Protein AF-A0A946QJP1-F1 (afdb_monomer_lite)

Structure (mmCIF, N/CA/C/O backbone):
data_AF-A0A946QJP1-F1
#
_entry.id   AF-A0A946QJP1-F1
#
loop_
_atom_site.group_PDB
_atom_site.id
_atom_site.type_symbol
_atom_site.label_atom_id
_atom_site.label_alt_id
_atom_site.label_comp_id
_atom_site.label_asym_id
_atom_site.label_entity_id
_atom_site.label_seq_id
_atom_site.pdbx_PDB_ins_code
_atom_site.Cartn_x
_atom_site.Cartn_y
_atom_site.Cartn_z
_atom_site.occupancy
_atom_site.B_iso_or_equiv
_atom_site.auth_seq_id
_atom_site.auth_comp_id
_atom_site.auth_asym_id
_atom_site.auth_atom_id
_atom_site.pdbx_PDB_model_num
ATOM 1 N N . MET A 1 1 ? -8.992 -2.125 -29.758 1.00 50.50 1 MET A N 1
ATOM 2 C CA . MET A 1 1 ? -7.661 -2.390 -30.364 1.00 50.50 1 MET A CA 1
ATOM 3 C C . MET A 1 1 ? -6.815 -1.135 -30.647 1.00 50.50 1 MET A C 1
ATOM 5 O O . MET A 1 1 ? -5.599 -1.265 -30.691 1.00 50.50 1 MET A O 1
ATOM 9 N N . GLY A 1 2 ? -7.381 0.077 -30.774 1.00 59.16 2 GLY A N 1
ATOM 10 C CA . GLY A 1 2 ? -6.616 1.275 -31.186 1.00 59.16 2 GLY A CA 1
ATOM 11 C C . GLY A 1 2 ? -5.501 1.764 -30.241 1.00 59.16 2 GLY A C 1
ATOM 12 O O . GLY A 1 2 ? -4.480 2.261 -30.710 1.00 59.16 2 GLY A O 1
ATOM 13 N N . ASN A 1 3 ? -5.632 1.583 -28.921 1.00 72.75 3 ASN A N 1
ATOM 14 C CA . ASN A 1 3 ? -4.670 2.152 -27.960 1.00 72.75 3 ASN A CA 1
ATOM 15 C C . ASN A 1 3 ? -3.324 1.411 -27.902 1.00 72.75 3 ASN A C 1
ATOM 17 O O . ASN A 1 3 ? -2.293 2.044 -27.676 1.00 72.75 3 ASN A O 1
ATOM 21 N N . TYR A 1 4 ? -3.309 0.094 -28.135 1.00 72.06 4 TYR A N 1
ATOM 22 C CA . TYR A 1 4 ? -2.068 -0.690 -28.130 1.00 72.06 4 TYR A CA 1
ATOM 23 C C . TYR A 1 4 ? -1.217 -0.381 -29.364 1.00 72.06 4 TYR A C 1
ATOM 25 O O . TYR A 1 4 ? -0.037 -0.067 -29.236 1.00 72.06 4 TYR A O 1
ATOM 33 N N . ALA A 1 5 ? -1.844 -0.365 -30.546 1.00 73.06 5 ALA A N 1
ATOM 34 C CA . ALA A 1 5 ? -1.183 0.014 -31.791 1.00 73.06 5 ALA A CA 1
ATOM 35 C C . ALA A 1 5 ? -0.619 1.441 -31.705 1.00 73.06 5 ALA A C 1
ATOM 37 O O . ALA A 1 5 ? 0.551 1.658 -32.000 1.00 73.06 5 ALA A O 1
ATOM 38 N N . LYS A 1 6 ? -1.399 2.405 -31.196 1.00 77.38 6 LYS A N 1
ATOM 39 C CA . LYS A 1 6 ? -0.929 3.785 -31.004 1.00 77.38 6 LYS A CA 1
ATOM 40 C C . LYS A 1 6 ? 0.296 3.868 -30.081 1.00 77.38 6 LYS A C 1
ATOM 42 O O . LYS A 1 6 ? 1.270 4.524 -30.441 1.00 77.38 6 LYS A O 1
ATOM 47 N N . ARG A 1 7 ? 0.289 3.172 -28.933 1.00 74.50 7 ARG A N 1
ATOM 48 C CA . ARG A 1 7 ? 1.451 3.101 -28.016 1.00 74.50 7 ARG A CA 1
ATOM 49 C C . ARG A 1 7 ? 2.663 2.444 -28.678 1.00 74.50 7 ARG A C 1
ATOM 51 O O . ARG A 1 7 ? 3.785 2.904 -28.480 1.00 74.50 7 ARG A O 1
ATOM 58 N N . TYR A 1 8 ? 2.437 1.400 -29.470 1.00 76.31 8 TYR A N 1
ATOM 59 C CA . TYR A 1 8 ? 3.481 0.706 -30.215 1.00 76.31 8 TYR A CA 1
ATOM 60 C C . TYR A 1 8 ? 4.166 1.641 -31.213 1.00 76.31 8 TYR A C 1
ATOM 62 O O . TYR A 1 8 ? 5.376 1.844 -31.131 1.00 76.31 8 TYR A O 1
ATOM 70 N N . PHE A 1 9 ? 3.392 2.301 -32.076 1.00 73.50 9 PHE A N 1
ATOM 71 C CA . PHE A 1 9 ? 3.916 3.285 -33.021 1.00 73.50 9 PHE A CA 1
ATOM 72 C C . PHE A 1 9 ? 4.625 4.437 -32.300 1.00 73.50 9 PHE A C 1
ATOM 74 O O . PHE A 1 9 ? 5.749 4.791 -32.644 1.00 73.50 9 PHE A O 1
ATOM 81 N N . GLN A 1 10 ? 4.048 4.966 -31.225 1.00 79.38 10 GLN A N 1
ATOM 82 C CA . GLN A 1 10 ? 4.687 6.040 -30.471 1.00 79.38 10 GLN A CA 1
ATOM 83 C C . GLN A 1 10 ? 6.038 5.620 -29.863 1.00 79.38 10 GLN A C 1
ATOM 85 O O . GLN A 1 10 ? 6.946 6.440 -29.798 1.00 79.38 10 GLN A O 1
ATOM 90 N N . LYS A 1 11 ? 6.227 4.352 -29.475 1.00 74.12 11 LYS A N 1
ATOM 91 C CA . LYS A 1 11 ? 7.528 3.851 -28.996 1.00 74.12 11 LYS A CA 1
ATOM 92 C C . LYS A 1 11 ? 8.538 3.572 -30.099 1.00 74.12 11 LYS A C 1
ATOM 94 O O . LYS A 1 11 ? 9.734 3.760 -29.884 1.00 74.12 11 LYS A O 1
ATOM 99 N N . VAL A 1 12 ? 8.074 3.109 -31.256 1.00 72.38 12 VAL A N 1
ATOM 100 C CA . VAL A 1 12 ? 8.939 2.888 -32.421 1.00 72.38 12 VAL A CA 1
ATOM 101 C C . VAL A 1 12 ? 9.466 4.231 -32.943 1.00 72.38 12 VAL A C 1
ATOM 103 O O . VAL A 1 12 ? 10.657 4.349 -33.218 1.00 72.38 12 VAL A O 1
ATOM 106 N N . PHE A 1 13 ? 8.612 5.260 -32.996 1.00 71.00 13 PHE A N 1
ATOM 107 C CA . PHE A 1 13 ? 8.912 6.528 -33.671 1.00 71.00 13 PHE A CA 1
ATOM 108 C C . PHE A 1 13 ? 9.235 7.708 -32.729 1.00 71.00 13 PHE A C 1
ATOM 110 O O . PHE A 1 13 ? 9.958 8.618 -33.118 1.00 71.00 13 PHE A O 1
ATOM 117 N N . GLY A 1 14 ? 8.772 7.712 -31.476 1.00 64.25 14 GLY A N 1
ATOM 118 C CA . GLY A 1 14 ? 8.703 8.916 -30.625 1.00 64.25 14 GLY A CA 1
ATOM 119 C C . GLY A 1 14 ? 10.009 9.454 -30.026 1.00 64.25 14 GLY A C 1
ATOM 120 O O . GLY A 1 14 ? 9.968 10.418 -29.272 1.00 64.25 14 GLY A O 1
ATOM 121 N N . GLY A 1 15 ? 11.167 8.873 -30.342 1.00 62.72 15 GLY A N 1
ATOM 122 C CA . GLY A 1 15 ? 12.456 9.392 -29.855 1.00 62.72 15 GLY A CA 1
ATOM 123 C C . GLY A 1 15 ? 13.669 8.869 -30.614 1.00 62.72 15 GLY A C 1
ATOM 124 O O . GLY A 1 15 ? 14.636 9.599 -30.813 1.00 62.72 15 GLY A O 1
ATOM 125 N N . LYS A 1 16 ? 13.584 7.634 -31.122 1.00 67.00 16 LYS A N 1
ATOM 126 C CA . LYS A 1 16 ? 14.653 7.014 -31.917 1.00 67.00 16 LYS A CA 1
ATOM 127 C C . LYS A 1 16 ? 14.819 7.636 -33.306 1.00 67.00 16 LYS A C 1
ATOM 129 O O . LYS A 1 16 ? 15.925 7.628 -33.840 1.00 67.00 16 LYS A O 1
ATOM 134 N N . LEU A 1 17 ? 13.751 8.215 -33.865 1.00 67.44 17 LEU A N 1
ATOM 135 C CA . LEU A 1 17 ? 13.815 8.911 -35.152 1.00 67.44 17 LEU A CA 1
ATOM 136 C C . LEU A 1 17 ? 14.747 10.125 -35.077 1.00 67.44 17 LEU A C 1
ATOM 138 O O . LEU A 1 17 ? 15.620 10.286 -35.916 1.00 67.44 17 LEU A O 1
ATOM 142 N N . ARG A 1 18 ? 14.645 10.903 -33.993 1.00 67.81 18 ARG A N 1
ATOM 143 C CA . ARG A 1 18 ? 15.448 12.112 -33.782 1.00 67.81 18 ARG A CA 1
ATOM 144 C C . ARG A 1 18 ? 16.944 11.806 -33.645 1.00 67.81 18 ARG A C 1
ATOM 146 O O . ARG A 1 18 ? 17.778 12.559 -34.134 1.00 67.81 18 ARG A O 1
ATOM 153 N N . THR A 1 19 ? 17.296 10.685 -33.010 1.00 71.62 19 THR A N 1
ATOM 154 C CA . THR A 1 19 ? 18.691 10.217 -32.942 1.00 71.62 19 THR A CA 1
ATOM 155 C C . THR A 1 19 ? 19.197 9.703 -34.288 1.00 71.62 19 THR A C 1
ATOM 157 O O . THR A 1 19 ? 20.343 9.963 -34.638 1.00 71.62 19 THR A O 1
ATOM 160 N N . ALA A 1 20 ? 18.356 9.011 -35.060 1.00 72.00 20 ALA A N 1
ATOM 161 C CA . ALA A 1 20 ? 18.724 8.517 -36.385 1.00 72.00 20 ALA A CA 1
ATOM 162 C C . ALA A 1 20 ? 18.934 9.666 -37.384 1.00 72.00 20 ALA A C 1
ATOM 164 O O . ALA A 1 20 ? 19.914 9.663 -38.122 1.00 72.00 20 ALA A O 1
ATOM 165 N N . GLU A 1 21 ? 18.068 10.682 -37.348 1.00 71.56 21 GLU A N 1
ATOM 166 C CA . GLU A 1 21 ? 18.201 11.917 -38.129 1.00 71.56 21 GLU A CA 1
ATOM 167 C C . GLU A 1 21 ? 19.498 12.663 -37.798 1.00 71.56 21 GLU A C 1
ATOM 169 O O . GLU A 1 21 ? 20.202 13.111 -38.700 1.00 71.56 21 GLU A O 1
ATOM 174 N N . PHE A 1 22 ? 19.855 12.750 -36.512 1.00 75.75 22 PHE A N 1
ATOM 175 C CA . PHE A 1 22 ? 21.099 13.383 -36.073 1.00 75.75 22 PHE A CA 1
ATOM 176 C C . PHE A 1 22 ? 22.351 12.626 -36.544 1.00 75.75 22 PHE A C 1
ATOM 178 O O . PHE A 1 22 ? 23.319 13.233 -36.991 1.00 75.75 22 PHE A O 1
ATOM 185 N N . VAL A 1 23 ? 22.344 11.291 -36.492 1.00 77.69 23 VAL A N 1
ATOM 186 C CA . VAL A 1 23 ? 23.471 10.483 -36.989 1.00 77.69 23 VAL A CA 1
ATOM 187 C C . VAL A 1 23 ? 23.576 10.565 -38.516 1.00 77.69 23 VAL A C 1
ATOM 189 O O . VAL A 1 23 ? 24.675 10.708 -39.052 1.00 77.69 23 VAL A O 1
ATOM 192 N N . ALA A 1 24 ? 22.444 10.532 -39.223 1.00 76.44 24 ALA A N 1
ATOM 193 C CA . ALA A 1 24 ? 22.404 10.651 -40.677 1.00 76.44 24 ALA A CA 1
ATOM 194 C C . ALA A 1 24 ? 22.882 12.029 -41.167 1.00 76.44 24 ALA A C 1
ATOM 196 O O . ALA A 1 24 ? 23.580 12.103 -42.181 1.00 76.44 24 ALA A O 1
ATOM 197 N N . SER A 1 25 ? 22.562 13.110 -40.446 1.00 75.00 25 SER A N 1
ATOM 198 C CA . SER A 1 25 ? 23.015 14.464 -40.788 1.00 75.00 25 SER A CA 1
ATOM 199 C C . SER A 1 25 ? 24.525 14.636 -40.594 1.00 75.00 25 SER A C 1
ATOM 201 O O . SER A 1 25 ? 25.198 15.178 -41.468 1.00 75.00 25 SER A O 1
ATOM 203 N N . ILE A 1 26 ? 25.096 14.088 -39.515 1.00 82.69 26 ILE A N 1
ATOM 204 C CA . ILE A 1 26 ? 26.554 14.084 -39.309 1.00 82.69 26 ILE A CA 1
ATOM 205 C C . ILE A 1 26 ? 27.254 13.296 -40.420 1.00 82.69 26 ILE A C 1
ATOM 207 O O . ILE A 1 26 ? 28.241 13.768 -40.990 1.00 82.69 26 ILE A O 1
ATOM 211 N N . ALA A 1 27 ? 26.739 12.112 -40.762 1.00 77.50 27 ALA A N 1
ATOM 212 C CA . ALA A 1 27 ? 27.331 11.272 -41.798 1.00 77.50 27 ALA A CA 1
ATOM 213 C C . ALA A 1 27 ? 27.297 11.943 -43.184 1.00 77.50 27 ALA A C 1
ATOM 215 O O . ALA A 1 27 ? 28.295 11.913 -43.904 1.00 77.50 27 ALA A O 1
ATOM 216 N N . THR A 1 28 ? 26.191 12.604 -43.539 1.00 77.12 28 THR A N 1
ATOM 217 C CA . THR A 1 28 ? 26.057 13.329 -44.816 1.00 77.12 28 THR A CA 1
ATOM 218 C C . THR A 1 28 ? 26.960 14.560 -44.890 1.00 77.12 28 THR A C 1
ATOM 220 O O . THR A 1 28 ? 27.618 14.754 -45.911 1.00 77.12 28 THR A O 1
ATOM 223 N N . VAL A 1 29 ? 27.076 15.343 -43.811 1.00 80.50 29 VAL A N 1
ATOM 224 C CA . VAL A 1 29 ? 28.013 16.483 -43.742 1.00 80.50 29 VAL A CA 1
ATOM 225 C C . VAL A 1 29 ? 29.465 16.011 -43.878 1.00 80.50 29 VAL A C 1
ATOM 227 O O . VAL A 1 29 ? 30.247 16.615 -44.609 1.00 80.50 29 VAL A O 1
ATOM 230 N N . THR A 1 30 ? 29.820 14.899 -43.230 1.00 79.06 30 THR A N 1
ATOM 231 C CA . THR A 1 30 ? 31.175 14.326 -43.306 1.00 79.06 30 THR A CA 1
ATOM 232 C C . THR A 1 30 ? 31.508 13.849 -44.723 1.00 79.06 30 THR A C 1
ATOM 234 O O . THR A 1 30 ? 32.601 14.105 -45.221 1.00 79.06 30 THR A O 1
ATOM 237 N N . LEU A 1 31 ? 30.558 13.210 -45.414 1.00 74.31 31 LEU A N 1
ATOM 238 C CA . LEU A 1 31 ? 30.726 12.779 -46.807 1.00 74.31 31 LEU A CA 1
ATOM 239 C C . LEU A 1 31 ? 30.875 13.944 -47.785 1.00 74.31 31 LEU A C 1
ATOM 241 O O . LEU A 1 31 ? 31.735 13.888 -48.661 1.00 74.31 31 LEU A O 1
ATOM 245 N N . LEU A 1 32 ? 30.089 15.007 -47.598 1.00 72.38 32 LEU A N 1
ATOM 246 C CA . LEU A 1 32 ? 30.215 16.252 -48.361 1.00 72.38 32 LEU A CA 1
ATOM 247 C C . LEU A 1 32 ? 31.588 16.908 -48.173 1.00 72.38 32 LEU A C 1
ATOM 249 O O . LEU A 1 32 ? 32.182 17.399 -49.134 1.00 72.38 32 LEU A O 1
ATOM 253 N N . ALA A 1 33 ? 32.122 16.888 -46.950 1.00 77.62 33 ALA A N 1
ATOM 254 C CA . ALA A 1 33 ? 33.465 17.391 -46.685 1.00 77.62 33 ALA A CA 1
ATOM 255 C C . ALA A 1 33 ? 34.530 16.564 -47.425 1.00 77.62 33 ALA A C 1
ATOM 257 O O . ALA A 1 33 ? 35.422 17.138 -48.041 1.00 77.62 33 ALA A O 1
ATOM 258 N N . ILE A 1 34 ? 34.411 15.231 -47.436 1.00 75.75 34 ILE A N 1
ATOM 259 C CA . ILE A 1 34 ? 35.364 14.331 -48.111 1.00 75.75 34 ILE A CA 1
ATOM 260 C C . ILE A 1 34 ? 35.380 14.553 -49.631 1.00 75.75 34 ILE A C 1
ATOM 262 O O . ILE A 1 34 ? 36.461 14.587 -50.221 1.00 75.75 34 ILE A O 1
ATOM 266 N N . THR A 1 35 ? 34.224 14.774 -50.268 1.00 69.31 35 THR A N 1
ATOM 267 C CA . THR A 1 35 ? 34.172 15.084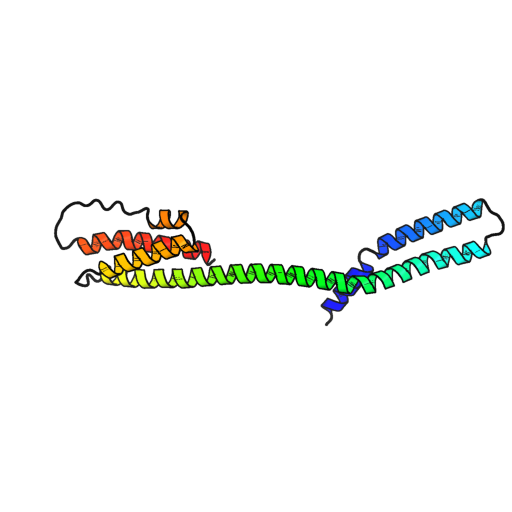 -51.712 1.00 69.31 35 THR A CA 1
ATOM 268 C C . THR A 1 35 ? 34.914 16.348 -52.093 1.00 69.31 35 THR A C 1
ATOM 270 O O . THR A 1 35 ? 35.449 16.429 -53.192 1.00 69.31 35 THR A O 1
ATOM 273 N N . TYR A 1 36 ? 35.000 17.317 -51.182 1.00 71.88 36 TYR A N 1
ATOM 274 C CA . TYR A 1 36 ? 35.710 18.565 -51.441 1.00 71.88 36 TYR A CA 1
ATOM 275 C C . TYR A 1 36 ? 37.232 18.367 -51.550 1.00 71.88 36 TYR A C 1
ATOM 277 O O . TYR A 1 36 ? 37.917 19.176 -52.171 1.00 71.88 36 TYR A O 1
ATOM 285 N N . PHE A 1 37 ? 37.767 17.289 -50.964 1.00 72.19 37 PHE A N 1
ATOM 286 C CA . PHE A 1 37 ? 39.200 16.979 -50.964 1.00 72.19 37 PHE A CA 1
ATOM 287 C C . PHE A 1 37 ? 39.601 15.889 -51.967 1.00 72.19 37 PHE A C 1
ATOM 289 O O . PHE A 1 37 ? 40.784 15.769 -52.281 1.00 72.19 37 PHE A O 1
ATOM 296 N N . VAL A 1 38 ? 38.652 15.093 -52.476 1.00 70.56 38 VAL A N 1
ATOM 297 C CA . VAL A 1 38 ? 38.932 13.953 -53.363 1.00 70.56 38 VAL A CA 1
ATOM 298 C C . VAL A 1 38 ? 38.093 14.049 -54.639 1.00 70.56 38 VAL A C 1
ATOM 300 O O . VAL A 1 38 ? 36.960 13.571 -54.700 1.00 70.56 38 VAL A O 1
ATOM 303 N N . SER A 1 39 ? 38.674 14.647 -55.681 1.00 64.50 39 SER A N 1
ATOM 304 C CA . SER A 1 39 ? 38.053 14.756 -57.006 1.00 64.50 39 SER A CA 1
ATOM 305 C C . SER A 1 39 ? 37.925 13.385 -57.683 1.00 64.50 39 SER A C 1
ATOM 307 O O . SER A 1 39 ? 38.888 12.622 -57.732 1.00 64.50 39 SER A O 1
ATOM 309 N N . GLY A 1 40 ? 36.748 13.085 -58.246 1.00 71.12 40 GLY A N 1
ATOM 310 C CA . GLY A 1 40 ? 36.479 11.848 -59.002 1.00 71.12 40 GLY A CA 1
ATOM 311 C C . GLY A 1 40 ? 35.545 10.841 -58.318 1.00 71.12 40 GLY A C 1
ATOM 312 O O . GLY A 1 40 ? 35.257 9.795 -58.895 1.00 71.12 40 GLY A O 1
ATOM 313 N N . LEU A 1 41 ? 35.037 11.151 -57.119 1.00 71.62 41 LEU A N 1
ATOM 314 C CA . LEU A 1 41 ? 34.088 10.303 -56.379 1.00 71.62 41 LEU A CA 1
ATOM 315 C C . LEU A 1 41 ? 32.627 10.781 -56.442 1.00 71.62 41 LEU A C 1
ATOM 317 O O . LEU A 1 41 ? 31.773 10.204 -55.768 1.00 71.62 41 LEU A O 1
ATOM 321 N N . ASP A 1 42 ? 32.311 11.783 -57.264 1.00 70.56 42 ASP A N 1
ATOM 322 C CA . ASP A 1 42 ? 31.001 12.455 -57.276 1.00 70.56 42 ASP A CA 1
ATOM 323 C C . ASP A 1 42 ? 29.819 11.491 -57.471 1.00 70.56 42 ASP A C 1
ATOM 325 O O . ASP A 1 42 ? 28.800 11.595 -56.784 1.00 70.56 42 ASP A O 1
ATOM 329 N N . GLY A 1 43 ? 29.969 10.487 -58.343 1.00 73.94 43 GLY A N 1
ATOM 330 C CA . GLY A 1 43 ? 28.935 9.470 -58.567 1.00 73.94 43 GLY A CA 1
ATOM 331 C C . GLY A 1 43 ? 28.707 8.557 -57.357 1.00 73.94 43 GLY A C 1
ATOM 332 O O . GLY A 1 43 ? 27.568 8.249 -57.011 1.00 73.94 43 GLY A O 1
ATOM 333 N N . VAL A 1 44 ? 29.781 8.161 -56.668 1.00 76.25 44 VAL A N 1
ATOM 334 C CA . VAL A 1 44 ? 29.708 7.288 -55.485 1.00 76.25 44 VAL A CA 1
ATOM 335 C C . VAL A 1 44 ? 29.128 8.051 -54.296 1.00 76.25 44 VAL A C 1
ATOM 337 O O . VAL A 1 44 ? 28.294 7.518 -53.562 1.00 76.25 44 VAL A O 1
ATOM 340 N N . VAL A 1 45 ? 29.511 9.317 -54.127 1.00 74.75 45 VAL A N 1
ATOM 341 C CA . VAL A 1 45 ? 29.012 10.142 -53.022 1.00 74.75 45 VAL A CA 1
ATOM 342 C C . VAL A 1 45 ? 27.552 10.523 -53.219 1.00 74.75 45 VAL A C 1
ATOM 344 O O . VAL A 1 45 ? 26.800 10.496 -52.248 1.00 74.75 45 VAL A O 1
ATOM 347 N N . SER A 1 46 ? 27.110 10.772 -54.454 1.00 76.88 46 SER A N 1
ATOM 348 C CA . SER A 1 46 ? 25.689 10.988 -54.750 1.00 76.88 46 SER A CA 1
ATOM 349 C C . SER A 1 46 ? 24.826 9.798 -54.305 1.00 76.88 46 SER A C 1
ATOM 351 O O . SER A 1 46 ? 23.809 9.983 -53.637 1.00 76.88 46 SER A O 1
ATOM 353 N N . ILE A 1 47 ? 25.271 8.566 -54.577 1.00 79.50 47 ILE A N 1
ATOM 354 C CA . ILE A 1 47 ? 24.563 7.348 -54.151 1.00 79.50 47 ILE A CA 1
ATOM 355 C C . ILE A 1 47 ? 24.593 7.201 -52.622 1.00 79.50 47 ILE A C 1
ATOM 357 O O . ILE A 1 47 ? 23.559 6.933 -52.005 1.00 79.50 47 ILE A O 1
ATOM 361 N N . LEU A 1 48 ? 25.752 7.409 -51.988 1.00 76.88 48 LEU A N 1
ATOM 362 C CA . LEU A 1 48 ? 25.903 7.298 -50.531 1.00 76.88 48 LEU A CA 1
ATOM 363 C C . LEU A 1 48 ? 25.081 8.342 -49.767 1.00 76.88 48 LEU A C 1
ATOM 365 O O . LEU A 1 48 ? 24.535 8.029 -48.709 1.00 76.88 48 LEU A O 1
ATOM 369 N N . MET A 1 49 ? 24.939 9.550 -50.317 1.00 74.38 49 MET A N 1
ATOM 370 C CA . MET A 1 49 ? 24.166 10.638 -49.719 1.00 74.38 49 MET A CA 1
ATOM 371 C C . MET A 1 49 ? 22.688 10.265 -49.534 1.00 74.38 49 MET A C 1
ATOM 373 O O . MET A 1 49 ? 22.075 10.694 -48.561 1.00 74.38 49 MET A O 1
ATOM 377 N N . TRP A 1 50 ? 22.138 9.418 -50.408 1.00 76.50 50 TRP A N 1
ATOM 378 C CA . TRP A 1 50 ? 20.779 8.883 -50.275 1.00 76.50 50 TRP A CA 1
ATOM 379 C C . TRP A 1 50 ? 20.731 7.548 -49.529 1.00 76.50 50 TRP A C 1
ATOM 381 O O . TRP A 1 50 ? 19.827 7.318 -48.724 1.00 76.50 50 TRP A O 1
ATOM 391 N N . ALA A 1 51 ? 21.708 6.669 -49.761 1.00 78.44 51 ALA A N 1
ATOM 392 C CA . ALA A 1 51 ? 21.734 5.342 -49.155 1.00 78.44 51 ALA A CA 1
ATOM 393 C C . ALA A 1 51 ? 21.902 5.396 -47.629 1.00 78.44 51 ALA A C 1
ATOM 395 O O . ALA A 1 51 ? 21.298 4.594 -46.917 1.00 78.44 51 ALA A O 1
ATOM 396 N N . ILE A 1 52 ? 22.680 6.342 -47.099 1.00 77.88 52 ILE A N 1
ATOM 397 C CA . ILE A 1 52 ? 22.961 6.433 -45.659 1.00 77.88 52 ILE A CA 1
ATOM 398 C C . ILE A 1 52 ? 21.732 6.857 -44.845 1.00 77.88 52 ILE A C 1
ATOM 400 O O . ILE A 1 52 ? 21.377 6.133 -43.914 1.00 77.88 52 ILE A O 1
ATOM 404 N N . PRO A 1 53 ? 21.015 7.947 -45.182 1.00 75.31 53 PRO A N 1
ATOM 405 C CA . PRO A 1 53 ? 19.769 8.283 -44.498 1.00 75.31 53 PRO A CA 1
ATOM 406 C C . PRO A 1 53 ? 18.731 7.164 -44.603 1.00 75.31 53 PRO A C 1
ATOM 408 O O . PRO A 1 53 ? 18.057 6.848 -43.624 1.00 75.31 53 PRO A O 1
ATOM 411 N N . LEU A 1 54 ? 18.630 6.525 -45.773 1.00 80.31 54 LEU A N 1
ATOM 412 C CA . LEU A 1 54 ? 17.639 5.482 -46.018 1.00 80.31 54 LEU A CA 1
ATOM 413 C C . LEU A 1 54 ? 17.938 4.214 -45.207 1.00 80.31 54 LEU A C 1
ATOM 415 O O . LEU A 1 54 ? 17.040 3.669 -44.570 1.00 80.31 54 LEU A O 1
ATOM 419 N N . THR A 1 55 ? 19.199 3.782 -45.150 1.00 79.62 55 THR A N 1
ATOM 420 C CA . THR A 1 55 ? 19.624 2.643 -44.317 1.00 79.62 55 THR A CA 1
ATOM 421 C C . THR A 1 55 ? 19.517 2.947 -42.823 1.00 79.62 55 THR A C 1
ATOM 423 O O . THR A 1 55 ? 19.054 2.091 -42.067 1.00 79.62 55 THR A O 1
ATOM 426 N N . ALA A 1 56 ? 19.855 4.162 -42.381 1.00 77.12 56 ALA A N 1
ATOM 427 C CA . ALA A 1 56 ? 19.676 4.594 -40.993 1.00 77.12 56 ALA A CA 1
ATOM 428 C C . ALA A 1 56 ? 18.195 4.591 -40.576 1.00 77.12 56 ALA A C 1
ATOM 430 O O . ALA A 1 56 ? 17.842 4.120 -39.493 1.00 77.12 56 ALA A O 1
ATOM 431 N N . LEU A 1 57 ? 17.302 5.050 -41.453 1.00 79.06 57 LEU A N 1
ATOM 432 C CA . LEU A 1 57 ? 15.862 5.030 -41.212 1.00 79.06 57 LEU A CA 1
ATOM 433 C C . LEU A 1 57 ? 15.336 3.589 -41.139 1.00 79.06 57 LEU A C 1
ATOM 435 O O . LEU A 1 57 ? 14.638 3.229 -40.189 1.00 79.06 57 LEU A O 1
ATOM 439 N N . LEU A 1 58 ? 15.723 2.741 -42.094 1.00 82.88 58 LEU A N 1
ATOM 440 C CA . LEU A 1 58 ? 15.252 1.358 -42.188 1.00 82.88 58 LEU A CA 1
ATOM 441 C C . LEU A 1 58 ? 15.732 0.514 -40.997 1.00 82.88 58 LEU A C 1
ATOM 443 O O . LEU A 1 58 ? 14.941 -0.198 -40.380 1.00 82.88 58 LEU A O 1
ATOM 447 N N . THR A 1 59 ? 16.996 0.663 -40.595 1.00 80.88 59 THR A N 1
ATOM 448 C CA . THR A 1 59 ? 17.544 0.004 -39.396 1.00 80.88 59 THR A CA 1
ATOM 449 C C . THR A 1 59 ? 16.856 0.474 -38.115 1.00 80.88 59 THR A C 1
ATOM 451 O O . THR A 1 59 ? 16.509 -0.353 -37.271 1.00 80.88 59 THR A O 1
ATOM 454 N N . THR A 1 60 ? 16.574 1.772 -37.981 1.00 80.31 60 THR A N 1
ATOM 455 C CA . THR A 1 60 ? 15.865 2.320 -36.814 1.00 80.31 60 THR A CA 1
ATOM 456 C C . THR A 1 60 ? 14.448 1.761 -36.697 1.00 80.31 60 THR A C 1
ATOM 458 O O . THR A 1 60 ? 14.024 1.403 -35.595 1.00 80.31 60 THR A O 1
ATOM 461 N N . ILE A 1 61 ? 13.737 1.617 -37.821 1.00 79.06 61 ILE A N 1
ATOM 462 C CA . ILE A 1 61 ? 12.409 0.992 -37.856 1.00 79.06 61 ILE A CA 1
ATOM 463 C C . ILE A 1 61 ? 12.496 -0.476 -37.434 1.00 79.06 61 ILE A C 1
ATOM 465 O O . ILE A 1 61 ? 11.759 -0.888 -36.540 1.00 79.06 61 ILE A O 1
ATOM 469 N N . VAL A 1 62 ? 13.414 -1.258 -38.010 1.00 84.94 62 VAL A N 1
ATOM 470 C CA . VAL A 1 62 ? 13.559 -2.692 -37.697 1.00 84.94 62 VAL A CA 1
ATOM 471 C C . VAL A 1 62 ? 13.904 -2.905 -36.221 1.00 84.94 62 VAL A C 1
ATOM 473 O O . VAL A 1 62 ? 13.245 -3.680 -35.527 1.00 84.94 62 VAL A O 1
ATOM 476 N N . ILE A 1 63 ? 14.883 -2.164 -35.698 1.00 81.06 63 ILE A N 1
ATOM 477 C CA . ILE A 1 63 ? 15.270 -2.221 -34.282 1.00 81.06 63 ILE A CA 1
ATOM 478 C C . ILE A 1 63 ? 14.111 -1.760 -33.389 1.00 81.06 63 ILE A C 1
ATOM 480 O O . ILE A 1 63 ? 13.867 -2.332 -32.325 1.00 81.06 63 ILE A O 1
ATOM 484 N N . GLY A 1 64 ? 13.380 -0.725 -33.805 1.00 78.06 64 GLY A N 1
ATOM 485 C CA . GLY A 1 64 ? 12.179 -0.253 -33.128 1.00 78.06 64 GLY A CA 1
ATOM 486 C C . GLY A 1 64 ? 11.121 -1.347 -33.018 1.00 78.06 64 GLY A C 1
ATOM 487 O O . GLY A 1 64 ? 10.636 -1.594 -31.917 1.00 78.06 64 GLY A O 1
ATOM 488 N N . ILE A 1 65 ? 10.829 -2.044 -34.118 1.00 82.44 65 ILE A N 1
ATOM 489 C CA . ILE A 1 65 ? 9.834 -3.121 -34.188 1.00 82.44 65 ILE A CA 1
ATOM 490 C C . ILE A 1 65 ? 10.207 -4.294 -33.275 1.00 82.44 65 ILE A C 1
ATOM 492 O O . ILE A 1 65 ? 9.334 -4.829 -32.592 1.00 82.44 65 ILE A O 1
ATOM 496 N N . ILE A 1 66 ? 11.491 -4.661 -33.213 1.00 83.00 66 ILE A N 1
ATOM 497 C CA . ILE A 1 66 ? 11.981 -5.770 -32.377 1.00 83.00 66 ILE A CA 1
ATOM 498 C C . ILE A 1 66 ? 11.973 -5.400 -30.885 1.00 83.00 66 ILE A C 1
ATOM 500 O O . ILE A 1 66 ? 11.591 -6.210 -30.042 1.00 83.00 66 ILE A O 1
ATOM 504 N N . ILE A 1 67 ? 12.367 -4.172 -30.531 1.00 80.31 67 ILE A N 1
ATOM 505 C CA . ILE A 1 67 ? 12.504 -3.746 -29.125 1.00 80.31 67 ILE A CA 1
ATOM 506 C C . ILE A 1 67 ? 11.169 -3.280 -28.521 1.00 80.31 67 ILE A C 1
ATOM 508 O O . ILE A 1 67 ? 10.946 -3.430 -27.316 1.00 80.31 67 ILE A O 1
ATOM 512 N N . ALA A 1 68 ? 10.268 -2.717 -29.329 1.00 78.56 68 ALA A N 1
ATOM 513 C CA . ALA A 1 68 ? 8.962 -2.237 -28.885 1.00 78.56 68 ALA A CA 1
ATOM 514 C C . ALA A 1 68 ? 8.137 -3.274 -28.095 1.00 78.56 68 ALA A C 1
ATOM 516 O O . ALA A 1 68 ? 7.698 -2.917 -26.997 1.00 78.56 68 ALA A O 1
ATOM 517 N N . PRO A 1 69 ? 7.947 -4.534 -28.548 1.00 78.12 69 PRO A N 1
ATOM 518 C CA . PRO A 1 69 ? 7.152 -5.511 -27.803 1.00 78.12 69 PRO A CA 1
ATOM 519 C C . PRO A 1 69 ? 7.772 -5.819 -26.436 1.00 78.12 69 PRO A C 1
ATOM 521 O O . PRO A 1 69 ? 7.059 -5.843 -25.435 1.00 78.12 69 PRO A O 1
ATOM 524 N N . TYR A 1 70 ? 9.100 -5.949 -26.361 1.00 79.62 70 TYR A N 1
ATOM 525 C CA . TYR A 1 70 ? 9.806 -6.172 -25.097 1.00 79.62 70 TYR A CA 1
ATOM 526 C C . TYR A 1 70 ? 9.623 -5.000 -24.121 1.00 79.62 70 TYR A C 1
ATOM 528 O O . TYR A 1 70 ? 9.340 -5.186 -22.938 1.00 79.62 70 TYR A O 1
ATOM 536 N N . SER A 1 71 ? 9.733 -3.769 -24.623 1.00 76.75 71 SER A N 1
ATOM 537 C CA . SER A 1 71 ? 9.575 -2.560 -23.815 1.00 76.75 71 SER A CA 1
ATOM 538 C C . SER A 1 71 ? 8.139 -2.366 -23.314 1.00 76.75 71 SER A C 1
ATOM 540 O O . SER A 1 71 ? 7.941 -1.923 -22.184 1.00 76.75 71 SER A O 1
ATOM 542 N N . ILE A 1 72 ? 7.130 -2.678 -24.133 1.00 80.12 72 ILE A N 1
ATOM 543 C CA . ILE A 1 72 ? 5.717 -2.611 -23.729 1.00 80.12 72 ILE A CA 1
ATOM 544 C C . ILE A 1 72 ? 5.420 -3.674 -22.675 1.00 80.12 72 ILE A C 1
ATOM 546 O O . ILE A 1 72 ? 4.865 -3.348 -21.632 1.00 80.12 72 ILE A O 1
ATOM 550 N N . HIS A 1 73 ? 5.876 -4.910 -22.889 1.00 81.75 73 HIS A N 1
ATOM 551 C CA . HIS A 1 73 ? 5.672 -5.996 -21.930 1.00 81.75 73 HIS A CA 1
ATOM 552 C C . HIS A 1 73 ? 6.304 -5.701 -20.567 1.00 81.75 73 HIS A C 1
ATOM 554 O O . HIS A 1 73 ? 5.714 -5.984 -19.527 1.00 81.75 73 HIS A O 1
ATOM 560 N N . ARG A 1 74 ? 7.492 -5.086 -20.552 1.00 79.38 74 ARG A N 1
ATOM 561 C CA . ARG A 1 74 ? 8.159 -4.675 -19.310 1.00 79.38 74 ARG A CA 1
ATOM 562 C C . ARG A 1 74 ? 7.382 -3.588 -18.561 1.00 79.38 74 ARG A C 1
ATOM 564 O O . ARG A 1 74 ? 7.277 -3.667 -17.341 1.00 79.38 74 ARG A O 1
ATOM 571 N N . GLU A 1 75 ? 6.841 -2.596 -19.267 1.00 77.00 75 GLU A N 1
ATOM 572 C CA . GLU A 1 75 ? 5.994 -1.560 -18.659 1.00 77.00 75 GLU A CA 1
ATOM 573 C C . GLU A 1 75 ? 4.691 -2.128 -18.116 1.00 77.00 75 GLU A C 1
ATOM 575 O O . GLU A 1 75 ? 4.292 -1.783 -17.008 1.00 77.00 75 GLU A O 1
ATOM 580 N N . ASP A 1 76 ? 4.032 -2.993 -18.884 1.00 77.00 76 ASP A N 1
ATOM 581 C CA . ASP A 1 76 ? 2.760 -3.571 -18.472 1.00 77.00 76 ASP A CA 1
ATOM 582 C C . ASP A 1 76 ? 2.966 -4.478 -17.243 1.00 77.00 76 ASP A C 1
ATOM 584 O O . ASP A 1 76 ? 2.194 -4.379 -16.295 1.00 77.00 76 ASP A O 1
ATOM 588 N N . ARG A 1 77 ? 4.072 -5.240 -17.171 1.00 74.81 77 ARG A 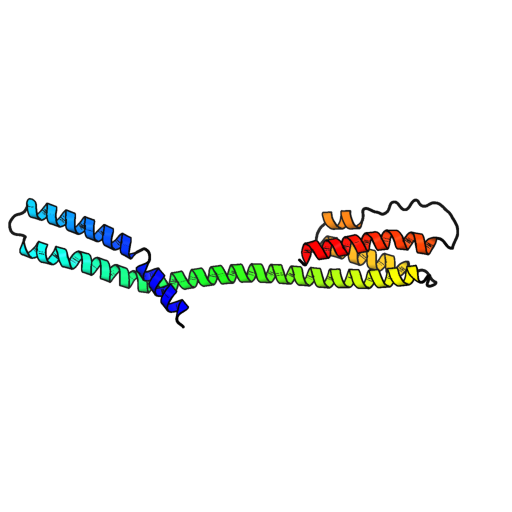N 1
ATOM 589 C CA . ARG A 1 77 ? 4.464 -5.987 -15.957 1.00 74.81 77 ARG A CA 1
ATOM 590 C C . ARG A 1 77 ? 4.772 -5.094 -14.757 1.00 74.81 77 ARG A C 1
ATOM 592 O O . ARG A 1 77 ? 4.416 -5.434 -13.631 1.00 74.81 77 ARG A O 1
ATOM 599 N N . ALA A 1 78 ? 5.450 -3.968 -14.974 1.00 74.31 78 ALA A N 1
ATOM 600 C CA . ALA A 1 78 ? 5.726 -3.021 -13.897 1.00 74.31 78 ALA A CA 1
ATOM 601 C C . ALA A 1 78 ? 4.413 -2.461 -13.331 1.00 74.31 78 ALA A C 1
ATOM 603 O O . ALA A 1 78 ? 4.191 -2.526 -12.122 1.00 74.31 78 ALA A O 1
ATOM 604 N N . LYS A 1 79 ? 3.497 -2.039 -14.210 1.00 73.75 79 LYS A N 1
ATOM 605 C CA . LYS A 1 79 ? 2.173 -1.535 -13.828 1.00 73.75 79 LYS A CA 1
ATOM 606 C C . LYS A 1 79 ? 1.313 -2.591 -13.144 1.00 73.75 79 LYS A C 1
ATOM 608 O O . LYS A 1 79 ? 0.652 -2.274 -12.164 1.00 73.75 79 LYS A O 1
ATOM 613 N N . THR A 1 80 ? 1.324 -3.840 -13.612 1.00 74.12 80 THR A N 1
ATOM 614 C CA . THR A 1 80 ? 0.570 -4.913 -12.946 1.00 74.12 80 THR A CA 1
ATOM 615 C C . THR A 1 80 ? 1.127 -5.202 -11.559 1.00 74.12 80 THR A C 1
ATOM 617 O O . THR A 1 80 ? 0.348 -5.405 -10.640 1.00 74.12 80 THR A O 1
ATOM 620 N N . SER A 1 81 ? 2.453 -5.171 -11.382 1.00 74.81 81 SER A N 1
ATOM 621 C CA . SER A 1 81 ? 3.073 -5.383 -10.068 1.00 74.81 81 SER A CA 1
ATOM 622 C C . SER A 1 81 ? 2.761 -4.258 -9.076 1.00 74.81 81 SER A C 1
ATOM 624 O O . SER A 1 81 ? 2.563 -4.506 -7.890 1.00 74.81 81 SER A O 1
ATOM 626 N N . GLU A 1 82 ? 2.683 -3.019 -9.560 1.00 73.38 82 GLU A N 1
ATOM 627 C CA . GLU A 1 82 ? 2.291 -1.859 -8.762 1.00 73.38 82 GLU A CA 1
ATOM 628 C C . GLU A 1 82 ? 0.808 -1.936 -8.383 1.00 73.38 82 GLU A C 1
ATOM 630 O O . GLU A 1 82 ? 0.457 -1.774 -7.216 1.00 73.38 82 GLU A O 1
ATOM 635 N N . LEU A 1 83 ? -0.050 -2.298 -9.341 1.00 72.62 83 LEU A N 1
ATOM 636 C CA . LEU A 1 83 ? -1.474 -2.506 -9.101 1.00 72.62 83 LEU A CA 1
ATOM 637 C C . LEU A 1 83 ? -1.728 -3.667 -8.129 1.00 72.62 83 LEU A C 1
ATOM 639 O O . LEU A 1 83 ? -2.593 -3.560 -7.271 1.00 72.62 83 LEU A O 1
ATOM 643 N N . GLU A 1 84 ? -0.955 -4.752 -8.211 1.00 72.94 84 GLU A N 1
ATOM 644 C CA . GLU A 1 84 ? -1.047 -5.881 -7.281 1.00 72.94 84 GLU A CA 1
ATOM 645 C C . GLU A 1 84 ? -0.654 -5.473 -5.853 1.00 72.94 84 GLU A C 1
ATOM 647 O O . GLU A 1 84 ? -1.305 -5.887 -4.895 1.00 72.94 84 GLU A O 1
ATOM 652 N N . LYS A 1 85 ? 0.368 -4.623 -5.690 1.00 73.50 85 LYS A N 1
ATOM 653 C CA . LYS A 1 85 ? 0.734 -4.067 -4.377 1.00 73.50 85 LYS A CA 1
ATOM 654 C C . LYS A 1 85 ? -0.371 -3.182 -3.808 1.00 73.50 85 LYS A C 1
ATOM 656 O O . LYS A 1 85 ? -0.701 -3.320 -2.634 1.00 73.50 85 LYS A O 1
ATOM 661 N N . LEU A 1 86 ? -0.959 -2.318 -4.637 1.00 71.69 86 LEU A N 1
ATOM 662 C CA . LEU A 1 86 ? -2.084 -1.470 -4.238 1.00 71.69 86 LEU A CA 1
ATOM 663 C C . LEU A 1 86 ? -3.320 -2.303 -3.879 1.00 71.69 86 LEU A C 1
ATOM 665 O O . LEU A 1 86 ? -3.974 -2.018 -2.883 1.00 71.69 86 LEU A O 1
ATOM 669 N N . LEU A 1 87 ? -3.610 -3.366 -4.635 1.00 71.69 87 LEU A N 1
ATOM 670 C CA . LEU A 1 87 ? -4.704 -4.289 -4.333 1.00 71.69 87 LEU A CA 1
ATOM 671 C C . LEU A 1 87 ? -4.470 -5.040 -3.023 1.00 71.69 87 LEU A C 1
ATOM 673 O O . LEU A 1 87 ? -5.381 -5.103 -2.209 1.00 71.69 87 LEU A O 1
ATOM 677 N N . LYS A 1 88 ? -3.260 -5.561 -2.779 1.00 73.12 88 LYS A N 1
ATOM 678 C CA . LYS A 1 88 ? -2.931 -6.226 -1.507 1.00 73.12 88 LYS A CA 1
ATOM 679 C C . LYS A 1 88 ? -3.051 -5.271 -0.322 1.00 73.12 88 LYS A C 1
ATOM 681 O O . LYS A 1 88 ? -3.646 -5.639 0.680 1.00 73.12 88 LYS A O 1
ATOM 686 N N . SER A 1 89 ? -2.542 -4.046 -0.455 1.00 75.06 89 SER A N 1
ATOM 687 C CA . SER A 1 89 ? -2.713 -2.998 0.558 1.00 75.06 89 SER A CA 1
ATOM 688 C C . SER A 1 89 ? -4.189 -2.697 0.812 1.00 75.06 89 SER A C 1
ATOM 690 O O . SER A 1 89 ? -4.600 -2.627 1.965 1.00 75.06 89 SER A O 1
ATOM 692 N N . LYS A 1 90 ? -4.993 -2.568 -0.247 1.00 75.56 90 LYS A N 1
ATOM 693 C CA . LYS A 1 90 ? -6.421 -2.298 -0.110 1.00 75.56 90 LYS A CA 1
ATOM 694 C C . LYS A 1 90 ? -7.169 -3.459 0.547 1.00 75.56 90 LYS A C 1
ATOM 696 O O . LYS A 1 90 ? -7.981 -3.210 1.419 1.00 75.56 90 LYS A O 1
ATOM 701 N N . MET A 1 91 ? -6.863 -4.705 0.184 1.00 75.19 91 MET A N 1
ATOM 702 C CA . MET A 1 91 ? -7.477 -5.883 0.809 1.00 75.19 91 MET A CA 1
ATOM 703 C C . MET A 1 91 ? -7.171 -5.966 2.306 1.00 75.19 91 MET A C 1
ATOM 705 O O . MET A 1 91 ? -8.068 -6.266 3.084 1.00 75.19 91 MET A O 1
ATOM 709 N N . VAL A 1 92 ? -5.931 -5.665 2.709 1.00 79.69 92 VAL A N 1
ATOM 710 C CA . VAL A 1 92 ? -5.554 -5.605 4.131 1.00 79.69 92 VAL A CA 1
ATOM 711 C C . VAL A 1 92 ? -6.325 -4.493 4.847 1.00 79.69 92 VAL A C 1
ATOM 713 O O . VAL A 1 92 ? -6.846 -4.721 5.934 1.00 79.69 92 VAL A O 1
ATOM 716 N N . ASN A 1 93 ? -6.465 -3.315 4.231 1.00 83.81 93 ASN A N 1
ATOM 717 C CA . ASN A 1 93 ? -7.257 -2.229 4.812 1.00 83.81 93 ASN A CA 1
ATOM 718 C C . ASN A 1 93 ? -8.744 -2.598 4.918 1.00 83.81 93 ASN A C 1
ATOM 720 O O . ASN A 1 93 ? -9.339 -2.371 5.965 1.00 83.81 93 ASN A O 1
ATOM 724 N N . ASP A 1 94 ? -9.332 -3.212 3.887 1.00 85.44 94 ASP A N 1
ATOM 725 C CA . ASP A 1 94 ? -10.733 -3.649 3.892 1.00 85.44 94 ASP A CA 1
ATOM 726 C C . ASP A 1 94 ? -10.988 -4.684 5.011 1.00 85.44 94 ASP A C 1
ATOM 728 O O . ASP A 1 94 ? -12.000 -4.603 5.707 1.00 85.44 94 ASP A O 1
ATOM 732 N N . GLU A 1 95 ? -10.052 -5.615 5.240 1.00 89.00 95 GLU A N 1
ATOM 733 C CA . GLU A 1 95 ? -10.118 -6.588 6.342 1.00 89.00 95 GLU A CA 1
ATOM 734 C C . GLU A 1 95 ? -10.033 -5.910 7.720 1.00 89.00 95 GLU A C 1
ATOM 736 O O . GLU A 1 95 ? -10.825 -6.221 8.616 1.00 89.00 95 GLU A O 1
ATOM 741 N N . ILE A 1 96 ? -9.126 -4.938 7.880 1.00 89.06 96 ILE A N 1
ATOM 742 C CA . ILE A 1 96 ? -9.016 -4.127 9.102 1.00 89.06 96 ILE A CA 1
ATOM 743 C C . ILE A 1 96 ? -10.318 -3.368 9.364 1.00 89.06 96 ILE A C 1
ATOM 745 O O . ILE A 1 96 ? -10.833 -3.373 10.484 1.00 89.06 96 ILE A O 1
ATOM 749 N N . CYS A 1 97 ? -10.885 -2.759 8.327 1.00 89.38 97 CYS A N 1
ATOM 750 C CA . CYS A 1 97 ? -12.129 -2.008 8.399 1.00 89.38 97 CYS A CA 1
ATOM 751 C C . CYS A 1 97 ? -13.323 -2.876 8.794 1.00 89.38 97 CYS A C 1
ATOM 753 O O . CYS A 1 97 ? -14.107 -2.473 9.656 1.00 89.38 97 CYS A O 1
ATOM 755 N N . ASP A 1 98 ? -13.455 -4.071 8.217 1.00 91.88 98 ASP A N 1
ATOM 756 C CA . ASP A 1 98 ? -14.544 -4.990 8.553 1.00 91.88 98 ASP A CA 1
ATOM 757 C C . ASP A 1 98 ? -14.447 -5.455 10.014 1.00 91.88 98 ASP A C 1
ATOM 759 O O . ASP A 1 98 ? -15.423 -5.401 10.772 1.00 91.88 98 ASP A O 1
ATOM 763 N N . LYS A 1 99 ? -13.240 -5.817 10.466 1.00 92.88 99 LYS A N 1
ATOM 764 C CA . LYS A 1 99 ? -13.028 -6.278 11.841 1.00 92.88 99 LYS A CA 1
ATOM 765 C C . LYS A 1 99 ? -13.193 -5.157 12.872 1.00 92.88 99 LYS A C 1
ATOM 767 O O . LYS A 1 99 ? -13.831 -5.389 13.901 1.00 92.88 99 LYS A O 1
ATOM 772 N N . LEU A 1 100 ? -12.706 -3.943 12.599 1.00 91.88 100 LEU A N 1
ATOM 773 C CA . LEU A 1 100 ? -12.972 -2.767 13.440 1.00 91.88 100 LEU A CA 1
ATOM 774 C C . LEU A 1 100 ? -14.466 -2.417 13.462 1.00 91.88 100 LEU A C 1
ATOM 776 O O . LEU A 1 100 ? -15.010 -2.115 14.523 1.00 91.88 100 LEU A O 1
ATOM 780 N N . GLY A 1 101 ? -15.153 -2.513 12.320 1.00 91.81 101 GLY A N 1
ATOM 781 C CA . GLY A 1 101 ? -16.598 -2.314 12.222 1.00 91.81 101 GLY A CA 1
ATOM 782 C C . GLY A 1 101 ? -17.392 -3.326 13.051 1.00 91.81 101 GLY A C 1
ATOM 783 O O . GLY A 1 101 ? -18.379 -2.959 13.697 1.00 91.81 101 GLY A O 1
ATOM 784 N N . LYS A 1 102 ? -16.940 -4.586 13.095 1.00 94.88 102 LYS A N 1
ATOM 785 C CA . LYS A 1 102 ? -17.499 -5.612 13.981 1.00 94.88 102 LYS A CA 1
ATOM 786 C C . LYS A 1 102 ? -17.269 -5.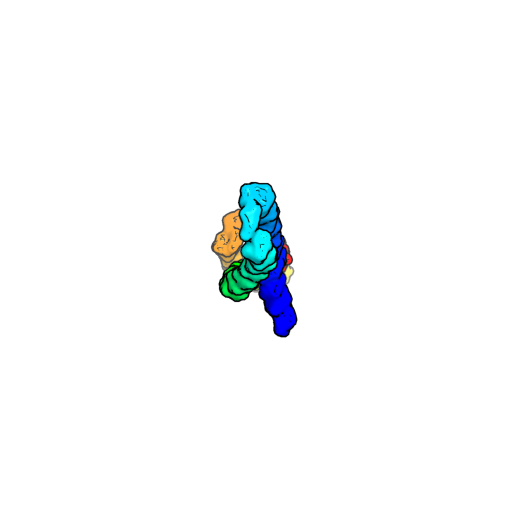266 15.455 1.00 94.88 102 LYS A C 1
ATOM 788 O O . LYS A 1 102 ? -18.237 -5.204 16.204 1.00 94.88 102 LYS A O 1
ATOM 793 N N . LEU A 1 103 ? -16.031 -4.954 15.851 1.00 94.06 103 LEU A N 1
ATOM 794 C CA . LEU A 1 103 ? -15.705 -4.561 17.230 1.00 94.06 103 LEU A CA 1
ATOM 795 C C . LEU A 1 103 ? -16.519 -3.345 17.693 1.00 94.06 103 LEU A C 1
ATOM 797 O O . LEU A 1 103 ? -16.971 -3.303 18.837 1.00 94.06 103 LEU A O 1
ATOM 801 N N . LEU A 1 104 ? -16.746 -2.375 16.804 1.00 94.19 104 LEU A N 1
ATOM 802 C CA . LEU A 1 104 ? -17.585 -1.213 17.082 1.00 94.19 104 LEU A CA 1
ATOM 803 C C . LEU A 1 104 ? -19.050 -1.606 17.316 1.00 94.19 104 LEU A C 1
ATOM 805 O O . LEU A 1 104 ? -19.706 -1.055 18.200 1.00 94.19 104 LEU A O 1
ATOM 809 N N . ARG A 1 105 ? -19.590 -2.531 16.518 1.00 94.44 105 ARG A N 1
ATOM 810 C CA . ARG A 1 105 ? -20.970 -3.014 16.661 1.00 94.44 105 ARG A CA 1
ATOM 811 C C . ARG A 1 105 ? -21.158 -3.770 17.973 1.00 94.44 105 ARG A C 1
ATOM 813 O O . ARG A 1 105 ? -22.081 -3.443 18.714 1.00 94.44 105 ARG A O 1
ATOM 820 N N . ASP A 1 106 ? -20.249 -4.693 18.269 1.00 93.94 106 ASP A N 1
ATOM 821 C CA . ASP A 1 106 ? -20.285 -5.525 19.473 1.00 93.94 106 ASP A CA 1
ATOM 822 C C . ASP A 1 106 ? -20.166 -4.649 20.734 1.00 93.94 106 ASP A C 1
ATOM 824 O O . ASP A 1 106 ? -20.946 -4.772 21.677 1.00 93.94 106 ASP A O 1
ATOM 828 N N . GLY A 1 107 ? -19.262 -3.665 20.731 1.00 91.81 107 GLY A N 1
ATOM 829 C CA . GLY A 1 107 ? -19.130 -2.746 21.861 1.00 91.81 107 GLY A CA 1
ATOM 830 C C . GLY A 1 107 ? -20.315 -1.777 22.014 1.00 91.81 107 GLY A C 1
ATOM 831 O O . GLY A 1 107 ? -20.693 -1.452 23.139 1.00 91.81 107 GLY A O 1
ATOM 832 N N . ASN A 1 108 ? -20.971 -1.362 20.921 1.00 91.94 108 ASN A N 1
ATOM 833 C CA . ASN A 1 108 ? -22.223 -0.591 20.992 1.00 91.94 108 ASN A CA 1
ATOM 834 C C . ASN A 1 108 ? -23.384 -1.405 21.585 1.00 91.94 108 ASN A C 1
ATOM 836 O O . ASN A 1 108 ? -24.252 -0.845 22.263 1.00 91.94 108 ASN A O 1
ATOM 840 N N . GLU A 1 109 ? -23.418 -2.714 21.341 1.00 91.94 109 GLU A N 1
ATOM 841 C CA . GLU A 1 109 ? -24.398 -3.608 21.952 1.00 91.94 109 GLU A CA 1
ATOM 842 C C . GLU A 1 109 ? -24.202 -3.668 23.473 1.00 91.94 109 GLU A C 1
ATOM 844 O O . GLU A 1 109 ? -25.157 -3.438 24.221 1.00 91.94 109 GLU A O 1
ATOM 849 N N . ILE A 1 110 ? -22.955 -3.825 23.934 1.00 89.56 110 ILE A N 1
ATOM 850 C CA . ILE A 1 110 ? -22.601 -3.768 25.362 1.00 89.56 110 ILE A CA 1
ATOM 851 C C . ILE A 1 110 ? -22.981 -2.403 25.957 1.00 89.56 110 ILE A C 1
ATOM 853 O O . ILE A 1 110 ? -23.637 -2.341 26.996 1.00 89.56 110 ILE A O 1
ATOM 857 N N . ALA A 1 111 ? -22.670 -1.299 25.269 1.00 87.50 111 ALA A N 1
ATOM 858 C CA . ALA A 1 111 ? -23.024 0.047 25.728 1.00 87.50 111 ALA A CA 1
ATOM 859 C C . ALA A 1 111 ? -24.545 0.228 25.854 1.00 87.50 111 ALA A C 1
ATOM 861 O O . ALA A 1 111 ? -25.036 0.860 26.792 1.00 87.50 111 ALA A O 1
ATOM 862 N N . THR A 1 112 ? -25.309 -0.373 24.941 1.00 87.62 112 THR A N 1
ATOM 863 C CA . THR A 1 112 ? -26.774 -0.375 24.988 1.00 87.62 112 THR A CA 1
ATOM 864 C C . THR A 1 112 ? -27.296 -1.181 26.179 1.00 87.62 112 THR A C 1
ATOM 866 O O . THR A 1 112 ? -28.248 -0.741 26.826 1.00 87.62 112 THR A O 1
ATOM 869 N N . MET A 1 113 ? -26.677 -2.321 26.508 1.00 84.62 113 MET A N 1
ATOM 870 C CA . MET A 1 113 ? -27.009 -3.110 27.703 1.00 84.62 113 MET A CA 1
ATOM 871 C C . MET A 1 113 ? -26.733 -2.323 28.994 1.00 84.62 113 MET A C 1
ATOM 873 O O . MET A 1 113 ? -27.602 -2.272 29.866 1.00 84.62 113 MET A O 1
ATOM 877 N N . CYS A 1 114 ? -25.589 -1.632 29.078 1.00 82.75 114 CYS A N 1
ATOM 878 C CA . CYS A 1 114 ? -25.251 -0.748 30.200 1.00 82.75 114 CYS A CA 1
ATOM 879 C C . CYS A 1 114 ? -26.255 0.402 30.347 1.00 82.75 114 CYS A C 1
ATOM 881 O O . CYS A 1 114 ? -26.760 0.651 31.440 1.00 82.75 114 CYS A O 1
ATOM 883 N N . LYS A 1 115 ? -26.614 1.066 29.239 1.00 81.88 115 LYS A N 1
ATOM 884 C CA . LYS A 1 115 ? -27.589 2.168 29.236 1.00 81.88 115 LYS A CA 1
ATOM 885 C C . LYS A 1 115 ? -28.990 1.721 29.657 1.00 81.88 115 LYS A C 1
ATOM 887 O O . LYS A 1 115 ? -29.720 2.490 30.274 1.00 81.88 115 LYS A O 1
ATOM 892 N N . ARG A 1 116 ? -29.377 0.490 29.314 1.00 81.25 116 ARG A N 1
ATOM 893 C CA . ARG A 1 116 ? -30.660 -0.115 29.705 1.00 81.25 116 ARG A CA 1
ATOM 894 C C . ARG A 1 116 ? -30.676 -0.621 31.151 1.00 81.25 116 ARG A C 1
ATOM 896 O O . ARG A 1 116 ? -31.713 -1.124 31.565 1.00 81.25 116 ARG A O 1
ATOM 903 N N . GLN A 1 117 ? -29.566 -0.492 31.888 1.00 75.00 117 GLN A N 1
ATOM 904 C CA . GLN A 1 117 ? -29.418 -0.972 33.268 1.00 75.00 117 GLN A CA 1
ATOM 905 C C . GLN A 1 117 ? -29.807 -2.455 33.406 1.00 75.00 117 GLN A C 1
ATOM 907 O O . GLN A 1 117 ? -30.460 -2.860 34.366 1.00 75.00 117 GLN A O 1
ATOM 912 N N . VAL A 1 118 ? -29.446 -3.270 32.406 1.00 68.94 118 VAL A N 1
ATOM 913 C CA . VAL A 1 118 ? -29.720 -4.713 32.427 1.00 68.94 118 VAL A CA 1
ATOM 914 C C . VAL A 1 118 ? -28.921 -5.343 33.566 1.00 68.94 118 VAL A C 1
ATOM 916 O O . VAL A 1 118 ? -27.705 -5.177 33.628 1.00 68.94 118 VAL A O 1
ATOM 919 N N . TYR A 1 119 ? -29.612 -6.064 34.454 1.00 69.44 119 TYR A N 1
ATOM 920 C CA . TYR A 1 119 ? -28.993 -6.818 35.540 1.00 69.44 119 TYR A CA 1
ATOM 921 C C . TYR A 1 119 ? -28.942 -8.318 35.193 1.00 69.44 119 TYR A C 1
ATOM 923 O O . TYR A 1 119 ? -29.971 -8.869 34.786 1.00 69.44 119 TYR A O 1
ATOM 931 N N . PRO A 1 120 ? -27.797 -9.001 35.380 1.00 72.50 120 PRO A N 1
ATOM 932 C CA . PRO A 1 120 ? -26.528 -8.468 35.884 1.00 72.50 120 PRO A CA 1
ATOM 933 C C . PRO A 1 120 ? -25.803 -7.578 34.859 1.00 72.50 120 PRO A C 1
ATOM 935 O O . PRO A 1 120 ? -25.911 -7.791 33.653 1.00 72.50 120 PRO A O 1
ATOM 938 N N . THR A 1 121 ? -25.048 -6.592 35.357 1.00 78.69 121 THR A N 1
ATOM 939 C CA . THR A 1 121 ? -24.209 -5.697 34.544 1.00 78.69 121 THR A CA 1
ATOM 940 C C . THR A 1 121 ? -23.263 -6.514 33.652 1.00 78.69 121 THR A C 1
ATOM 942 O O . THR A 1 121 ? -22.632 -7.445 34.162 1.00 78.69 121 THR A O 1
ATOM 945 N N . PRO A 1 122 ? -23.101 -6.176 32.357 1.00 86.31 122 PRO A N 1
ATOM 946 C CA . PRO A 1 122 ? -22.363 -6.993 31.388 1.00 86.31 122 PRO A CA 1
ATOM 947 C C . PRO A 1 122 ? -20.827 -6.858 31.505 1.00 86.31 122 PRO A C 1
ATOM 949 O O . PRO A 1 122 ? -20.126 -6.565 30.535 1.00 86.31 122 PRO A O 1
ATOM 952 N N . TRP A 1 123 ? -20.286 -7.044 32.712 1.00 84.94 123 TRP A N 1
ATOM 953 C CA . TRP A 1 123 ? -18.854 -6.932 33.017 1.00 84.94 123 TRP A CA 1
ATOM 954 C C . TRP A 1 123 ? -18.006 -7.943 32.248 1.00 84.94 123 TRP A C 1
ATOM 956 O O . TRP A 1 123 ? -16.944 -7.605 31.725 1.00 84.94 123 TRP A O 1
ATOM 966 N N . GLU A 1 124 ? -18.482 -9.182 32.161 1.00 86.88 124 GLU A N 1
ATOM 967 C CA . GLU A 1 124 ? -17.774 -10.251 31.462 1.00 86.88 124 GLU A CA 1
ATOM 968 C C . GLU A 1 124 ? -17.664 -9.943 29.965 1.00 86.88 124 GLU A C 1
ATOM 970 O O . GLU A 1 124 ? -16.570 -9.993 29.400 1.00 86.88 124 GLU A O 1
ATOM 975 N N . GLN A 1 125 ? -18.768 -9.518 29.341 1.00 88.81 125 GLN A N 1
ATOM 976 C CA . GLN A 1 125 ? -18.787 -9.129 27.931 1.00 88.81 125 GLN A CA 1
ATOM 977 C C . GLN A 1 125 ? -17.866 -7.933 27.676 1.00 88.81 125 GLN A C 1
ATOM 979 O O . GLN A 1 125 ? -17.129 -7.932 26.693 1.00 88.81 125 GLN A O 1
ATOM 984 N N . TYR A 1 126 ? -17.856 -6.944 28.575 1.00 88.00 126 TYR A N 1
ATOM 985 C CA . TYR A 1 126 ? -16.971 -5.785 28.471 1.00 88.00 126 TYR A CA 1
ATOM 986 C C . TYR A 1 126 ? -15.485 -6.159 28.510 1.00 88.00 126 TYR A C 1
ATOM 988 O O . TYR A 1 126 ? -14.705 -5.672 27.685 1.00 88.00 126 TYR A O 1
ATOM 996 N N . HIS A 1 127 ? -15.073 -7.016 29.447 1.00 88.31 127 HIS A N 1
ATOM 997 C CA . HIS A 1 127 ? -13.674 -7.428 29.565 1.00 88.31 127 HIS A CA 1
ATOM 998 C C . HIS A 1 127 ? -13.225 -8.303 28.395 1.00 88.31 127 HIS A C 1
ATOM 1000 O O . HIS A 1 127 ? -12.123 -8.101 27.882 1.00 88.31 127 HIS A O 1
ATOM 1006 N N . LEU A 1 128 ? -14.081 -9.221 27.937 1.00 92.50 128 LEU A N 1
ATOM 1007 C CA . LEU A 1 128 ? -13.814 -10.038 26.753 1.00 92.50 128 LEU A CA 1
ATOM 1008 C C . LEU A 1 128 ? -13.658 -9.168 25.503 1.00 92.50 128 LEU A C 1
ATOM 1010 O O . LEU A 1 128 ? -12.649 -9.268 24.807 1.00 92.50 128 LEU A O 1
ATOM 1014 N N . TRP A 1 129 ? -14.610 -8.262 25.268 1.00 94.69 129 TRP A N 1
ATOM 1015 C CA . TRP A 1 129 ? -14.563 -7.321 24.151 1.00 94.69 129 TRP A CA 1
ATOM 1016 C C . TRP A 1 129 ? -13.321 -6.428 24.204 1.00 94.69 129 TRP A C 1
ATOM 1018 O O . TRP A 1 129 ? -12.635 -6.254 23.199 1.00 94.69 129 TRP A O 1
ATOM 1028 N N . THR A 1 130 ? -12.989 -5.904 25.387 1.00 92.00 130 THR A N 1
ATOM 1029 C CA . THR A 1 130 ? -11.778 -5.105 25.603 1.00 92.00 130 THR A CA 1
ATOM 1030 C C . THR A 1 130 ? -10.528 -5.891 25.220 1.00 92.00 130 THR A C 1
ATOM 1032 O O . THR A 1 130 ? -9.680 -5.370 24.501 1.00 92.00 130 THR A O 1
ATOM 1035 N N . GLY A 1 131 ? -10.403 -7.131 25.699 1.00 91.31 131 GLY A N 1
ATOM 1036 C CA . GLY A 1 131 ? -9.249 -7.978 25.410 1.00 91.31 131 GLY A CA 1
ATOM 1037 C C . GLY A 1 131 ? -9.117 -8.284 23.919 1.00 91.31 131 GLY A C 1
ATOM 1038 O O . GLY A 1 131 ? -8.020 -8.182 23.371 1.00 91.31 131 GLY A O 1
ATOM 1039 N N . GLU A 1 132 ? -10.233 -8.589 23.247 1.00 93.88 132 GLU A N 1
ATOM 1040 C CA . GLU A 1 132 ? -10.251 -8.823 21.800 1.00 93.88 132 GLU A CA 1
ATOM 1041 C C . GLU A 1 132 ? -9.855 -7.562 21.021 1.00 93.88 132 GLU A C 1
ATOM 1043 O O . GLU A 1 132 ? -9.004 -7.632 20.133 1.00 93.88 132 GLU A O 1
ATOM 1048 N N . ALA A 1 133 ? -10.412 -6.400 21.375 1.00 92.81 133 ALA A N 1
ATOM 1049 C CA . ALA A 1 133 ? -10.090 -5.132 20.728 1.00 92.81 133 ALA A CA 1
ATOM 1050 C C . ALA A 1 133 ? -8.616 -4.749 20.927 1.00 92.81 133 ALA A C 1
ATOM 1052 O O . ALA A 1 133 ? -7.931 -4.394 19.969 1.00 92.81 133 ALA A O 1
ATOM 1053 N N . GLU A 1 134 ? -8.095 -4.863 22.152 1.00 92.94 134 GLU A N 1
ATOM 1054 C CA . GLU A 1 134 ? -6.699 -4.545 22.461 1.00 92.94 134 GLU A CA 1
ATOM 1055 C C . GLU A 1 134 ? -5.710 -5.470 21.755 1.00 92.94 134 GLU A C 1
ATOM 1057 O O . GLU A 1 134 ? -4.672 -4.992 21.289 1.00 92.94 134 GLU A O 1
ATOM 1062 N N . GLY A 1 135 ? -6.010 -6.771 21.698 1.00 92.25 135 GLY A N 1
ATOM 1063 C CA . GLY A 1 135 ? -5.201 -7.751 20.975 1.00 92.25 135 GLY A CA 1
ATOM 1064 C C . GLY A 1 135 ? -5.212 -7.469 19.478 1.00 92.25 135 GLY A C 1
ATOM 1065 O O . GLY A 1 135 ? -4.158 -7.332 18.862 1.00 92.25 135 GLY A O 1
ATOM 1066 N N . TYR A 1 136 ? -6.398 -7.251 18.907 1.00 93.94 136 TYR A N 1
ATOM 1067 C CA . TYR A 1 136 ? -6.535 -6.980 17.481 1.00 93.94 136 TYR A CA 1
ATOM 1068 C C . TYR A 1 136 ? -5.805 -5.702 17.044 1.00 93.94 136 TYR A C 1
ATOM 1070 O O . TYR A 1 136 ? -5.071 -5.720 16.053 1.00 93.94 136 TYR A O 1
ATOM 1078 N N . ILE A 1 137 ? -5.968 -4.608 17.798 1.00 92.62 137 ILE A N 1
ATOM 1079 C CA . ILE A 1 137 ? -5.291 -3.333 17.528 1.00 92.62 137 ILE A CA 1
ATOM 1080 C C . ILE A 1 137 ? -3.773 -3.507 17.627 1.00 92.62 137 ILE A C 1
ATOM 1082 O O . ILE A 1 137 ? -3.051 -2.990 16.777 1.00 92.62 137 ILE A O 1
ATOM 1086 N N . LEU A 1 138 ? -3.275 -4.234 18.631 1.00 92.69 138 LEU A N 1
ATOM 1087 C CA . LEU A 1 138 ? -1.843 -4.487 18.783 1.00 92.69 138 LEU A CA 1
ATOM 1088 C C . LEU A 1 138 ? -1.267 -5.264 17.596 1.00 92.69 138 LEU A C 1
ATOM 1090 O O . LEU A 1 138 ? -0.218 -4.876 17.079 1.00 92.69 138 LEU A O 1
ATOM 1094 N N . ASP A 1 139 ? -1.953 -6.326 17.182 1.00 92.38 139 ASP A N 1
ATOM 1095 C CA . ASP A 1 139 ? -1.453 -7.266 16.182 1.00 92.38 139 ASP A CA 1
ATOM 1096 C C . ASP A 1 139 ? -1.524 -6.707 14.753 1.00 92.38 139 ASP A C 1
ATOM 1098 O O . ASP A 1 139 ? -0.665 -7.027 13.933 1.00 92.38 139 ASP A O 1
ATOM 1102 N N . ASN A 1 140 ? -2.512 -5.851 14.450 1.00 90.19 140 ASN A N 1
ATOM 1103 C CA . ASN A 1 140 ? -2.791 -5.410 13.074 1.00 90.19 140 ASN A CA 1
ATOM 1104 C C . ASN A 1 140 ? -2.517 -3.925 12.815 1.00 90.19 140 ASN A C 1
ATOM 1106 O O . ASN A 1 140 ? -2.224 -3.555 11.681 1.00 90.19 140 ASN A O 1
ATOM 1110 N N . ILE A 1 141 ? -2.604 -3.069 13.839 1.00 89.19 141 ILE A N 1
ATOM 1111 C CA . ILE A 1 141 ? -2.456 -1.611 13.686 1.00 89.19 141 ILE A CA 1
ATOM 1112 C C . ILE A 1 141 ? -1.165 -1.127 14.358 1.00 89.19 141 ILE A C 1
ATOM 1114 O O . ILE A 1 141 ? -0.376 -0.384 13.775 1.00 89.19 141 ILE A O 1
ATOM 1118 N N . GLY A 1 142 ? -0.916 -1.583 15.587 1.00 90.00 142 GLY A N 1
ATOM 1119 C CA . GLY A 1 142 ? 0.337 -1.402 16.306 1.00 90.00 142 GLY A CA 1
ATOM 1120 C C . GLY A 1 142 ? 0.203 -0.800 17.707 1.00 90.00 142 GLY A C 1
ATOM 1121 O O . GLY A 1 142 ? -0.847 -0.333 18.155 1.00 90.00 142 GLY A O 1
ATOM 1122 N N . LYS A 1 143 ? 1.339 -0.775 18.415 1.00 90.00 143 LYS A N 1
ATOM 1123 C CA . LYS A 1 143 ? 1.447 -0.377 19.834 1.00 90.00 143 LYS A CA 1
ATOM 1124 C C . LYS A 1 143 ? 1.004 1.060 20.131 1.00 90.00 143 LYS A C 1
ATOM 1126 O O . LYS A 1 143 ? 0.534 1.330 21.236 1.00 90.00 143 LYS A O 1
ATOM 1131 N N . SER A 1 144 ? 1.155 1.975 19.171 1.00 88.06 144 SER A N 1
ATOM 1132 C CA . SER A 1 144 ? 0.745 3.378 19.338 1.00 88.06 144 SER A CA 1
ATOM 1133 C C . SER A 1 144 ? -0.773 3.487 19.504 1.00 88.06 144 SER A C 1
ATOM 1135 O O . SER A 1 144 ? -1.254 4.012 20.505 1.00 88.06 144 SER A O 1
ATOM 1137 N N . TYR A 1 145 ? -1.531 2.878 18.587 1.00 87.56 145 TYR A N 1
ATOM 1138 C CA . TYR A 1 145 ? -2.995 2.862 18.622 1.00 87.56 145 TYR A CA 1
ATOM 1139 C C . TYR A 1 145 ? -3.534 2.073 19.815 1.00 87.56 145 TYR A C 1
ATOM 1141 O O . TYR A 1 145 ? -4.511 2.488 20.433 1.00 87.56 145 TYR A O 1
ATOM 1149 N N . GLN A 1 146 ? -2.851 0.994 20.214 1.00 91.81 146 GLN A N 1
ATOM 1150 C CA . GLN A 1 146 ? -3.189 0.280 21.447 1.00 91.81 146 GLN A CA 1
ATOM 1151 C C . GLN A 1 146 ? -3.048 1.186 22.681 1.00 91.81 146 GLN A C 1
ATOM 1153 O O . GLN A 1 146 ? -3.900 1.165 23.566 1.00 91.81 146 GLN A O 1
ATOM 1158 N N . SER A 1 147 ? -1.990 1.999 22.744 1.00 86.88 147 SER A N 1
ATOM 1159 C CA . SER A 1 147 ? -1.787 2.951 23.843 1.00 86.88 147 SER A CA 1
ATOM 1160 C C . SER A 1 147 ? -2.880 4.020 23.871 1.00 86.88 147 SER A C 1
ATOM 1162 O O . SER A 1 147 ? -3.383 4.333 24.945 1.00 86.88 147 SER A O 1
ATOM 1164 N N . ILE A 1 148 ? -3.301 4.525 22.705 1.00 86.88 148 ILE A N 1
ATOM 1165 C CA . ILE A 1 148 ? -4.420 5.477 22.583 1.00 86.88 148 ILE A CA 1
ATOM 1166 C C . ILE A 1 148 ? -5.726 4.835 23.063 1.00 86.88 148 ILE A C 1
ATOM 1168 O O . ILE A 1 148 ? -6.427 5.418 23.879 1.00 86.88 148 ILE A O 1
ATOM 1172 N N . PHE A 1 149 ? -6.013 3.603 22.637 1.00 87.38 149 PHE A N 1
ATOM 1173 C CA . PHE A 1 149 ? -7.197 2.856 23.071 1.00 87.38 149 PHE A CA 1
ATOM 1174 C C . PHE A 1 149 ? -7.226 2.601 24.593 1.00 87.38 149 PHE A C 1
ATOM 1176 O O . PHE A 1 149 ? -8.294 2.517 25.206 1.00 87.38 149 PHE A O 1
ATOM 1183 N N . LYS A 1 150 ? -6.051 2.484 25.224 1.00 85.81 150 LYS A N 1
ATOM 1184 C CA . LYS A 1 150 ? -5.898 2.308 26.677 1.00 85.81 150 LYS A CA 1
ATOM 1185 C C . LYS A 1 150 ? -5.975 3.619 27.463 1.00 85.81 150 LYS A C 1
ATOM 1187 O O . LYS A 1 150 ? -6.471 3.613 28.590 1.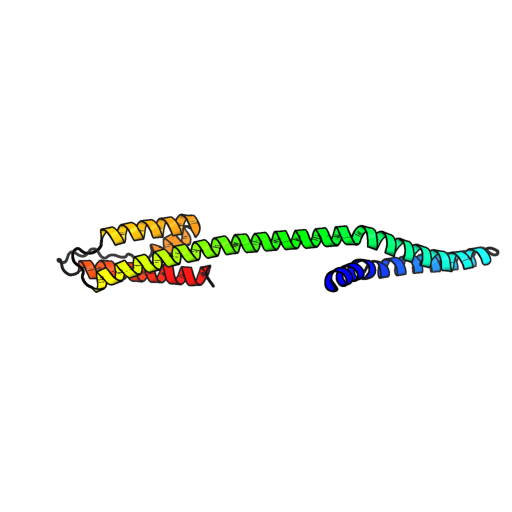00 85.81 150 LYS A O 1
ATOM 1192 N N . ASN A 1 151 ? -5.493 4.723 26.896 1.00 75.00 151 ASN A N 1
ATOM 1193 C CA . ASN A 1 151 ? -5.413 6.020 27.564 1.00 75.00 151 ASN A CA 1
ATOM 1194 C C . ASN A 1 151 ? -6.778 6.719 27.620 1.00 75.00 151 ASN A C 1
ATOM 1196 O O . ASN A 1 151 ? -7.050 7.621 26.840 1.00 75.00 151 ASN A O 1
ATOM 1200 N N . ASN A 1 152 ? -7.616 6.298 28.571 1.00 57.41 152 ASN A N 1
ATOM 1201 C CA . ASN A 1 152 ? -8.646 7.135 29.213 1.00 57.41 152 ASN A CA 1
ATOM 1202 C C . ASN A 1 152 ? -9.267 6.482 30.463 1.00 57.41 152 ASN A C 1
ATOM 1204 O O . ASN A 1 152 ? -10.381 6.800 30.868 1.00 57.41 152 ASN A O 1
ATOM 1208 N N . ILE A 1 153 ? -8.544 5.563 31.108 1.00 54.59 153 ILE A N 1
ATOM 1209 C CA . ILE A 1 153 ? -9.009 4.878 32.317 1.00 54.59 153 ILE A CA 1
ATOM 1210 C C . ILE A 1 153 ? -8.259 5.438 33.526 1.00 54.59 153 ILE A C 1
ATOM 1212 O O . ILE A 1 153 ? -7.399 4.784 34.107 1.00 54.59 153 ILE A O 1
ATOM 1216 N N . SER A 1 154 ? -8.585 6.664 33.926 1.00 42.47 154 SER A N 1
ATOM 1217 C CA . SER A 1 154 ? -8.448 7.051 35.331 1.00 42.47 154 SER A CA 1
ATOM 1218 C C . SER A 1 154 ? -9.749 6.676 36.033 1.00 42.47 154 SER A C 1
ATOM 1220 O O . SER A 1 154 ? -10.591 7.531 36.293 1.00 42.47 154 SER A O 1
ATOM 1222 N N . ILE A 1 155 ? -9.946 5.380 36.300 1.00 46.84 155 ILE A N 1
ATOM 1223 C CA . ILE A 1 155 ? -10.973 4.955 37.254 1.00 46.84 155 ILE A CA 1
ATOM 1224 C C . ILE A 1 155 ? -10.466 5.424 38.617 1.00 46.84 155 ILE A C 1
ATOM 1226 O O . ILE A 1 155 ? -9.578 4.809 39.208 1.00 46.84 155 ILE A O 1
ATOM 1230 N N . HIS A 1 156 ? -10.981 6.553 39.103 1.00 39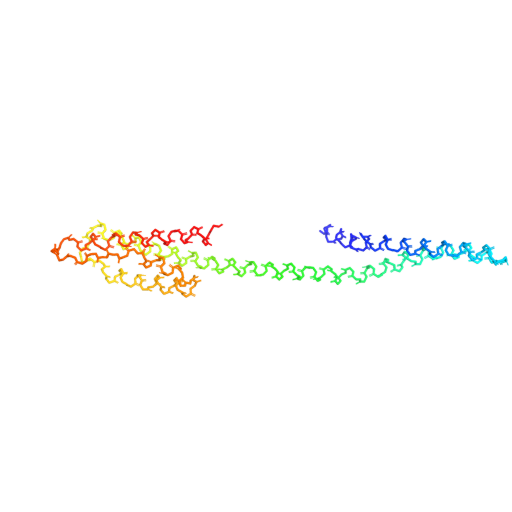.25 156 HIS A N 1
ATOM 1231 C CA . HIS A 1 156 ? -10.927 6.844 40.526 1.00 39.25 156 HIS A CA 1
ATOM 1232 C C . HIS A 1 156 ? -11.801 5.806 41.222 1.00 39.25 156 HIS A C 1
ATOM 1234 O O . HIS A 1 156 ? -13.019 5.937 41.300 1.00 39.25 156 HIS A O 1
ATOM 1240 N N . GLN A 1 157 ? -11.144 4.736 41.662 1.00 40.25 157 GLN A N 1
ATOM 1241 C CA . GLN A 1 157 ? -11.693 3.700 42.517 1.00 40.25 157 GLN A CA 1
ATOM 1242 C C . GLN A 1 157 ? -12.036 4.361 43.856 1.00 40.25 157 GLN A C 1
ATOM 1244 O O . GLN A 1 157 ? -11.207 4.444 44.759 1.00 40.25 157 GLN A O 1
ATOM 1249 N N . THR A 1 158 ? -13.231 4.936 43.929 1.00 38.12 158 THR A N 1
ATOM 1250 C CA . THR A 1 158 ? -13.784 5.508 45.152 1.00 38.12 158 THR A CA 1
ATOM 1251 C C . THR A 1 158 ? -14.949 4.618 45.527 1.00 38.12 158 THR A C 1
ATOM 1253 O O . THR A 1 158 ? -15.908 4.493 44.770 1.00 38.12 158 THR A O 1
ATOM 1256 N N . ASP A 1 159 ? -14.803 3.936 46.657 1.00 42.31 159 ASP A N 1
ATOM 1257 C CA . ASP A 1 159 ? -15.830 3.104 47.267 1.00 42.31 159 ASP A CA 1
ATOM 1258 C C . ASP A 1 159 ? -17.144 3.886 47.374 1.00 42.31 159 ASP A C 1
ATOM 1260 O O . ASP A 1 159 ? -17.184 4.830 48.155 1.00 42.31 159 ASP A O 1
ATOM 1264 N N . LEU A 1 160 ? -18.195 3.510 46.626 1.00 37.97 160 LEU A N 1
ATOM 1265 C CA . LEU A 1 160 ? -19.601 3.837 46.922 1.00 37.97 160 LEU A CA 1
ATOM 1266 C C . LEU A 1 160 ? -20.597 2.979 46.090 1.00 37.97 160 LEU A C 1
ATOM 1268 O O . LEU A 1 160 ? -20.969 3.274 44.968 1.00 37.97 160 LEU A O 1
ATOM 1272 N N . ILE A 1 161 ? -21.043 1.880 46.706 1.00 41.59 161 ILE A N 1
ATOM 1273 C CA . ILE A 1 161 ? -22.430 1.365 46.761 1.00 41.59 161 ILE A CA 1
ATOM 1274 C C . ILE A 1 161 ? -23.241 1.234 45.437 1.00 41.59 161 ILE A C 1
ATOM 1276 O O . ILE A 1 161 ? -24.028 2.099 45.063 1.00 41.59 161 ILE A O 1
ATOM 1280 N N . GLN A 1 162 ? -23.178 0.030 44.850 1.00 45.38 162 GLN A N 1
ATOM 1281 C CA . GLN A 1 162 ? -24.258 -0.837 44.307 1.00 45.38 162 GLN A CA 1
ATOM 1282 C C . GLN A 1 162 ? -25.280 -0.331 43.257 1.00 45.38 162 GLN A C 1
ATOM 1284 O O . GLN A 1 162 ? -26.016 -1.159 42.726 1.00 45.38 162 GLN A O 1
ATOM 1289 N N . ASN A 1 163 ? -25.322 0.949 42.884 1.00 48.50 163 ASN A N 1
ATOM 1290 C CA . ASN A 1 163 ? -26.100 1.444 41.728 1.00 48.50 163 ASN A CA 1
ATOM 1291 C C . ASN A 1 163 ? -25.261 2.291 40.746 1.00 48.50 163 ASN A C 1
ATOM 1293 O O . ASN A 1 163 ? -25.763 2.703 39.699 1.00 48.50 163 ASN A O 1
ATOM 1297 N N . GLU A 1 164 ? -23.981 2.523 41.053 1.00 55.00 164 GLU A N 1
ATOM 1298 C CA . GLU A 1 164 ? -23.037 3.292 40.227 1.00 55.00 164 GLU A CA 1
ATOM 1299 C C . GLU A 1 164 ? -22.224 2.425 39.245 1.00 55.00 164 GLU A C 1
ATOM 1301 O O . GLU A 1 164 ? -21.664 2.950 38.282 1.00 55.00 164 GLU A O 1
ATOM 1306 N N . ASP A 1 165 ? -22.223 1.098 39.405 1.00 59.53 165 ASP A N 1
ATOM 1307 C CA . ASP A 1 165 ? -21.366 0.182 38.633 1.00 59.53 165 ASP A CA 1
ATOM 1308 C C . ASP A 1 165 ? -21.635 0.227 37.116 1.00 59.53 165 ASP A C 1
ATOM 1310 O O . ASP A 1 165 ? -20.718 0.116 36.301 1.00 59.53 165 ASP A O 1
ATOM 1314 N N . THR A 1 166 ? -22.893 0.425 36.703 1.00 59.22 166 THR A N 1
ATOM 1315 C CA . THR A 1 166 ? -23.258 0.555 35.279 1.00 59.22 166 THR A CA 1
ATOM 1316 C C . THR A 1 166 ? -22.768 1.859 34.652 1.00 59.22 166 THR A C 1
ATOM 1318 O O . THR A 1 166 ? -22.444 1.872 33.465 1.00 59.22 166 THR A O 1
ATOM 1321 N N . LEU A 1 167 ? -22.708 2.948 35.426 1.00 62.84 167 LEU A N 1
ATOM 1322 C CA . LEU A 1 167 ? -22.209 4.249 34.965 1.00 62.84 167 LEU A CA 1
ATOM 1323 C C . LEU A 1 167 ? -20.680 4.246 34.879 1.00 62.84 167 LEU A C 1
ATOM 1325 O O . LEU A 1 167 ? -20.130 4.724 33.888 1.00 62.84 167 LEU A O 1
ATOM 1329 N N . GLN A 1 168 ? -20.012 3.609 35.846 1.00 72.19 168 GLN A N 1
ATOM 1330 C CA . GLN A 1 168 ? -18.554 3.453 35.866 1.00 72.19 168 GLN A CA 1
ATOM 1331 C C . GLN A 1 168 ? -18.012 2.680 34.655 1.00 72.19 168 GLN A C 1
ATOM 1333 O O . GLN A 1 168 ? -16.898 2.943 34.208 1.00 72.19 168 GLN A O 1
ATOM 1338 N N . LEU A 1 169 ? -18.789 1.746 34.097 1.00 74.56 169 LEU A N 1
ATOM 1339 C CA . LEU A 1 169 ? -18.394 0.979 32.912 1.00 74.56 169 LEU A CA 1
ATOM 1340 C C . LEU A 1 169 ? -18.749 1.678 31.591 1.00 74.56 169 LEU A C 1
ATOM 1342 O O . LEU A 1 169 ? -18.065 1.494 30.582 1.00 74.56 169 LEU A O 1
ATOM 1346 N N . TYR A 1 170 ? -19.803 2.495 31.590 1.00 79.38 170 TYR A N 1
ATOM 1347 C CA . TYR A 1 170 ? -20.316 3.141 30.385 1.00 79.38 170 TYR A CA 1
ATOM 1348 C C . TYR A 1 170 ? -19.376 4.229 29.848 1.00 79.38 170 TYR A C 1
ATOM 1350 O O . TYR A 1 170 ? -19.122 4.270 28.646 1.00 79.38 170 TYR A O 1
ATOM 1358 N N . GLU A 1 171 ? -18.817 5.081 30.713 1.00 80.94 171 GLU A N 1
ATOM 1359 C CA . GLU A 1 171 ? -17.924 6.164 30.272 1.00 80.94 171 GLU A CA 1
ATOM 1360 C C . GLU A 1 171 ? -16.626 5.655 29.608 1.00 80.94 171 GLU A C 1
ATOM 1362 O O . GLU A 1 171 ? -16.344 6.068 28.474 1.00 80.94 171 GLU A O 1
ATOM 1367 N N . PRO A 1 172 ? -15.865 4.710 30.208 1.00 83.75 172 PRO A N 1
ATOM 1368 C CA . PRO A 1 172 ? -14.684 4.134 29.563 1.00 83.75 172 PRO A CA 1
ATOM 1369 C C . PRO A 1 172 ? -15.019 3.419 28.252 1.00 83.75 172 PRO A C 1
ATOM 1371 O O . PRO A 1 172 ? -14.272 3.521 27.275 1.00 83.75 172 PRO A O 1
ATOM 1374 N N . LEU A 1 173 ? -16.158 2.718 28.210 1.00 86.25 173 LEU A N 1
ATOM 1375 C CA . LEU A 1 173 ? -16.637 2.034 27.013 1.00 86.25 173 LEU A CA 1
ATOM 1376 C C . LEU A 1 173 ? -16.932 3.027 25.883 1.00 86.25 173 LEU A C 1
ATOM 1378 O O . LEU A 1 173 ? -16.465 2.828 24.763 1.00 86.25 173 LEU A O 1
ATOM 1382 N N . CYS A 1 174 ? -17.639 4.123 26.164 1.00 86.06 174 CYS A N 1
ATOM 1383 C CA . CYS A 1 174 ? -17.917 5.163 25.175 1.00 86.06 174 CYS A CA 1
ATOM 1384 C C . CYS A 1 174 ? -16.640 5.821 24.642 1.00 86.06 174 CYS A C 1
ATOM 1386 O O . CYS A 1 174 ? -16.520 5.997 23.429 1.00 86.06 174 CYS A O 1
ATOM 1388 N N . SER A 1 175 ? -15.662 6.128 25.503 1.00 86.56 175 SER A N 1
ATOM 1389 C CA . SER A 1 175 ? -14.368 6.662 25.049 1.00 86.56 175 SER A CA 1
ATOM 1390 C C . SER A 1 175 ? -13.656 5.684 24.112 1.00 86.56 175 SER A C 1
ATOM 1392 O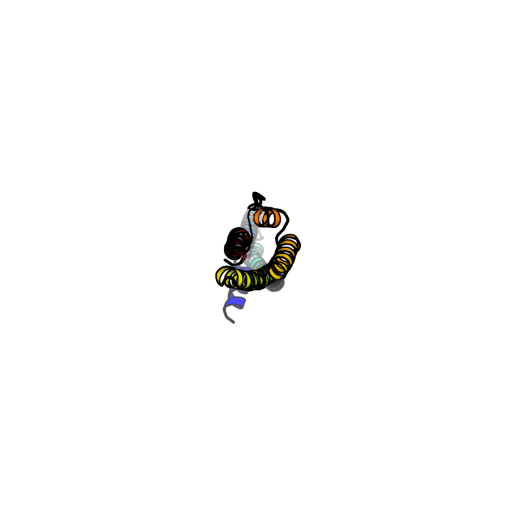 O . SER A 1 175 ? -13.140 6.073 23.067 1.00 86.56 175 SER A O 1
ATOM 1394 N N . ARG A 1 176 ? -13.649 4.393 24.451 1.00 88.31 176 ARG A N 1
ATOM 1395 C CA . ARG A 1 176 ? -13.021 3.347 23.631 1.00 88.31 176 ARG A CA 1
ATOM 1396 C C . ARG A 1 176 ? -13.722 3.142 22.293 1.00 88.31 176 ARG A C 1
ATOM 1398 O O . ARG A 1 176 ? -13.053 2.978 21.275 1.00 88.31 176 ARG A O 1
ATOM 1405 N N . LEU A 1 177 ? -15.051 3.210 22.273 1.00 91.12 177 LEU A N 1
ATOM 1406 C CA . LEU A 1 177 ? -15.832 3.187 21.036 1.00 91.12 177 LEU A CA 1
ATOM 1407 C C . LEU A 1 177 ? -15.524 4.395 20.151 1.00 91.12 177 LEU A C 1
ATOM 1409 O O . LEU A 1 177 ? -15.388 4.229 18.940 1.00 91.12 177 LEU A O 1
ATOM 1413 N N . GLN A 1 178 ? -15.355 5.581 20.741 1.00 91.06 178 GLN A N 1
ATOM 1414 C CA . GLN A 1 178 ? -14.950 6.779 20.006 1.00 91.06 178 GLN A CA 1
ATOM 1415 C C . GLN A 1 178 ? -13.578 6.589 19.345 1.00 91.06 178 GLN A C 1
ATOM 1417 O O . GLN A 1 178 ? -13.435 6.866 18.157 1.00 91.06 178 GLN A O 1
ATOM 1422 N N . HIS A 1 179 ? -12.601 6.026 20.061 1.00 89.56 179 HIS A N 1
ATOM 1423 C CA . HIS A 1 179 ? -11.293 5.715 19.479 1.00 89.56 179 HIS A CA 1
ATOM 1424 C C . HIS A 1 179 ? -11.392 4.724 18.315 1.00 89.56 179 HIS A C 1
ATOM 1426 O O . HIS A 1 179 ? -10.784 4.955 17.277 1.00 89.56 179 HIS A O 1
ATOM 1432 N N . ILE A 1 180 ? -12.205 3.667 18.434 1.00 89.75 180 ILE A N 1
ATOM 1433 C CA . ILE A 1 180 ? -12.436 2.734 17.319 1.00 89.75 180 ILE A CA 1
ATOM 1434 C C . ILE A 1 180 ? -13.062 3.457 16.117 1.00 89.75 180 ILE A C 1
ATOM 1436 O O . ILE A 1 180 ? -12.647 3.217 14.986 1.00 89.75 180 ILE A O 1
ATOM 1440 N N . GLN A 1 181 ? -14.026 4.358 16.331 1.00 91.19 181 GLN A N 1
ATOM 1441 C CA . GLN A 1 181 ? -14.603 5.156 15.241 1.00 91.19 181 GLN A CA 1
ATOM 1442 C C . GLN A 1 181 ? -13.565 6.048 14.564 1.00 91.19 181 GLN A C 1
ATOM 1444 O O . GLN A 1 181 ? -13.585 6.186 13.342 1.00 91.19 181 GLN A O 1
ATOM 1449 N N . ASP A 1 182 ? -12.673 6.655 15.338 1.00 90.56 182 ASP A N 1
ATOM 1450 C CA . ASP A 1 182 ? -11.624 7.508 14.793 1.00 90.56 182 ASP A CA 1
ATOM 1451 C C . ASP A 1 182 ? -10.581 6.682 14.027 1.00 90.56 182 ASP A C 1
ATOM 1453 O O . ASP A 1 182 ? -10.181 7.086 12.938 1.00 90.56 182 ASP A O 1
ATOM 1457 N N . PHE A 1 183 ? -10.257 5.469 14.488 1.00 91.19 183 PHE A N 1
ATOM 1458 C CA . PHE A 1 183 ? -9.425 4.531 13.728 1.00 91.19 183 PHE A CA 1
ATOM 1459 C C . PHE A 1 183 ? -10.099 4.122 12.414 1.00 91.19 183 PHE A C 1
ATOM 1461 O O . PHE A 1 183 ? -9.459 4.130 11.369 1.00 91.19 183 PHE A O 1
ATOM 1468 N N . ILE A 1 184 ? -11.404 3.833 12.419 1.00 89.94 184 ILE A N 1
ATOM 1469 C CA . ILE A 1 184 ? -12.143 3.530 11.184 1.00 89.94 184 ILE A CA 1
ATOM 1470 C C . ILE A 1 184 ? -12.060 4.705 10.201 1.00 89.94 184 ILE A C 1
ATOM 1472 O O . ILE A 1 184 ? -11.801 4.491 9.023 1.00 89.94 184 ILE A O 1
ATOM 1476 N N . LYS A 1 185 ? -12.219 5.953 10.657 1.00 89.19 185 LYS A N 1
ATOM 1477 C CA . LYS A 1 185 ? -12.053 7.126 9.778 1.00 89.19 185 LYS A CA 1
ATOM 1478 C C . LYS A 1 185 ? -10.628 7.251 9.237 1.00 89.19 185 LYS A C 1
ATOM 1480 O O . LYS A 1 185 ? -10.445 7.740 8.131 1.00 89.19 185 LYS A O 1
ATOM 1485 N N . GLU A 1 186 ? -9.620 6.845 9.993 1.00 87.38 186 GLU A N 1
ATOM 1486 C CA . GLU A 1 186 ? -8.227 6.939 9.554 1.00 87.38 186 GLU A CA 1
ATOM 1487 C C . GLU A 1 186 ? -7.844 5.841 8.550 1.00 87.38 186 GLU A C 1
ATOM 1489 O O . GLU A 1 186 ? -7.137 6.116 7.586 1.00 87.38 186 GLU A O 1
ATOM 1494 N N . PHE A 1 187 ? -8.328 4.610 8.744 1.00 84.56 187 PHE A N 1
ATOM 1495 C CA . PHE A 1 187 ? -7.933 3.450 7.933 1.00 84.56 187 PHE A CA 1
ATOM 1496 C C . PHE A 1 187 ? -8.888 3.126 6.775 1.00 84.56 187 PHE A C 1
ATOM 1498 O O . PHE A 1 187 ? -8.478 2.458 5.825 1.00 84.56 187 PHE A O 1
ATOM 1505 N N . CYS A 1 188 ? -10.142 3.585 6.839 1.00 82.00 188 CYS A N 1
ATOM 1506 C CA . CYS A 1 188 ? -11.202 3.208 5.895 1.00 82.00 188 CYS A CA 1
ATOM 1507 C C . CYS A 1 188 ? -11.633 4.328 4.939 1.00 82.00 188 CYS A C 1
ATOM 1509 O O . CYS A 1 188 ? -12.553 4.111 4.147 1.00 82.00 188 CYS A O 1
ATOM 1511 N N . THR A 1 189 ? -11.002 5.505 5.012 1.00 73.44 189 THR A N 1
ATOM 1512 C CA . THR A 1 189 ? -11.287 6.665 4.146 1.00 73.44 189 THR A CA 1
ATOM 1513 C C . THR A 1 189 ? -10.130 6.923 3.193 1.00 73.44 189 THR A C 1
ATOM 1515 O O . THR A 1 189 ? -10.408 7.174 1.998 1.00 73.44 189 THR A O 1
#

Radius of gyration: 36.94 Å; chains: 1; bounding box: 70×29×106 Å

Sequence (189 aa):
MGNYAKRYFQKVFGGKLRTAEFVASIATVTLLAITYFVSGLDGVVSILMWAIPLTALLTTIVIGIIIAPYSIHREDRAKTSELEKLLKSKMVNDEICDKLGKLLRDGNEIATMCKRQVYPTPWEQYHLWTGEAEGYILDNIGKSYQSIFKNNISIHQTDLIQNEDTLQLYEPLCSRLQHIQDFIKEFCT

Secondary structure (DSSP, 8-state):
-HHHHHHHHHHHHTTHHHHHHHHHHHHHHHHHHHHHHSTT-HHHHHHHHHHHHHHHHHHHHHHHHHHHHHHHHHHHHHHHHHHHHHHHHHHHHHHHHHHHHHHHHHHHHHHHHHHTTPSSP-HHHHHHHHHHHHHHHHHHT-HHHHHHHHTT---------SSSHHHHHHHHHHHHHHHHHHHHHHH--

Foldseek 3Di:
DPPLVVQLVCQLCVPLVVVLVVVLVVVLVVLVVVCVVDPPCVVVNVVCNVVSSVVSVVVSNVVSNVCSVVVVVVVVVVVVVVVVVVVVLVVLLVVLLVVLVVLLVQLVVLLVCLVVVPPPRPPVSLVVSLVVVLVSCCVRVHDVLSVQLVPPPPPPPDDDDDSCPSVSSNVNSVSNSVSSVVVSVVRVD

pLDDT: mean 78.02, std 12.35, range [37.97, 94.88]